Protein AF-0000000075461277 (afdb_homodimer)

Structure (mmCIF, N/CA/C/O backbone):
data_AF-0000000075461277-model_v1
#
loop_
_entity.id
_entity.type
_entity.pdbx_description
1 polymer 'Heterokaryon incompatibility domain-containing protein'
#
loop_
_atom_site.group_PDB
_atom_site.id
_atom_site.type_symbol
_atom_site.label_atom_id
_atom_site.label_alt_id
_atom_site.label_comp_id
_atom_site.label_asym_id
_atom_site.label_entity_id
_atom_site.label_seq_id
_atom_site.pdbx_PDB_ins_code
_atom_site.Cartn_x
_atom_site.Cartn_y
_atom_site.Cartn_z
_atom_site.occupancy
_atom_site.B_iso_or_equiv
_atom_site.auth_seq_id
_atom_site.auth_comp_id
_atom_site.auth_asym_id
_atom_site.auth_atom_id
_atom_site.pdbx_PDB_model_num
ATOM 1 N N . ILE A 1 1 ? -8.148 19.766 -4.551 1 89.38 1 ILE A N 1
ATOM 2 C CA . ILE A 1 1 ? -9.422 19.094 -4.336 1 89.38 1 ILE A CA 1
ATOM 3 C C . ILE A 1 1 ? -9.93 19.375 -2.926 1 89.38 1 ILE A C 1
ATOM 5 O O . ILE A 1 1 ? -11.102 19.125 -2.615 1 89.38 1 ILE A O 1
ATOM 9 N N . LEU A 1 2 ? -9.148 19.828 -2.125 1 92.25 2 LEU A N 1
ATOM 10 C CA . LEU A 1 2 ? -9.477 20.234 -0.765 1 92.25 2 LEU A CA 1
ATOM 11 C C . LEU A 1 2 ? -8.586 21.391 -0.307 1 92.25 2 LEU A C 1
ATOM 13 O O . LEU A 1 2 ? -7.375 21.375 -0.54 1 92.25 2 LEU A O 1
ATOM 17 N N . SER A 1 3 ? -9.109 22.469 0.177 1 95.81 3 SER A N 1
ATOM 18 C CA . SER A 1 3 ? -8.398 23.609 0.759 1 95.81 3 SER A CA 1
ATOM 19 C C . SER A 1 3 ? -9.18 24.203 1.924 1 95.81 3 SER A C 1
ATOM 21 O O . SER A 1 3 ? -10.227 24.828 1.723 1 95.81 3 SER A O 1
ATOM 23 N N . THR A 1 4 ? -8.719 23.953 3.096 1 96.31 4 THR A N 1
ATOM 24 C CA . THR A 1 4 ? -9.43 24.359 4.301 1 96.31 4 THR A CA 1
ATOM 25 C C . THR A 1 4 ? -8.477 24.969 5.324 1 96.31 4 THR A C 1
ATOM 27 O O . THR A 1 4 ? -7.434 24.391 5.621 1 96.31 4 THR A O 1
ATOM 30 N N . PRO A 1 5 ? -8.859 26.125 5.895 1 96.94 5 PRO A N 1
ATOM 31 C CA . PRO A 1 5 ? -8.008 26.688 6.945 1 96.94 5 PRO A CA 1
ATOM 32 C C . PRO A 1 5 ? -7.871 25.766 8.156 1 96.94 5 PRO A C 1
ATOM 34 O O . PRO A 1 5 ? -8.844 25.125 8.562 1 96.94 5 PRO A O 1
ATOM 37 N N . LEU A 1 6 ? -6.629 25.688 8.703 1 96.31 6 LEU A N 1
ATOM 38 C CA . LEU A 1 6 ? -6.367 24.828 9.859 1 96.31 6 LEU A CA 1
ATOM 39 C C . LEU A 1 6 ? -7.191 25.281 11.062 1 96.31 6 LEU A C 1
ATOM 41 O O . LEU A 1 6 ? -7.543 24.453 11.914 1 96.31 6 LEU A O 1
ATOM 45 N N . SER A 1 7 ? -7.566 26.5 11.07 1 94.19 7 SER A N 1
ATOM 46 C CA . SER A 1 7 ? -8.359 27.047 12.164 1 94.19 7 SER A CA 1
ATOM 47 C C . SER A 1 7 ? -9.773 26.453 12.164 1 94.19 7 SER A C 1
ATOM 49 O O . SER A 1 7 ? -10.453 26.484 13.188 1 94.19 7 SER A O 1
ATOM 51 N N . GLU A 1 8 ? -10.156 25.859 11.047 1 93.25 8 GLU A N 1
ATOM 52 C CA . GLU A 1 8 ? -11.523 25.359 10.906 1 93.25 8 GLU A CA 1
ATOM 53 C C . GLU A 1 8 ? -11.57 23.828 10.984 1 93.25 8 GLU A C 1
ATOM 55 O O . GLU A 1 8 ? -12.656 23.234 10.992 1 93.25 8 GLU A O 1
ATOM 60 N N . ILE A 1 9 ? -10.414 23.156 11.078 1 91.19 9 ILE A N 1
ATOM 61 C CA . ILE A 1 9 ? -10.438 21.719 10.883 1 91.19 9 ILE A CA 1
ATOM 62 C C . ILE A 1 9 ? -10.43 21.016 12.242 1 91.19 9 ILE A C 1
ATOM 64 O O . ILE A 1 9 ? -10.758 19.828 12.336 1 91.19 9 ILE A O 1
ATOM 68 N N . GLY A 1 10 ? -10.141 21.781 13.32 1 84.94 10 GLY A N 1
ATOM 69 C CA . GLY A 1 10 ? -10.125 21.156 14.633 1 84.94 10 GLY A CA 1
ATOM 70 C C . GLY A 1 10 ? -11.453 20.516 15 1 84.94 10 GLY A C 1
ATOM 71 O O . GLY A 1 10 ? -12.508 21.125 14.852 1 84.94 10 GLY A O 1
ATOM 72 N N . ASP A 1 11 ? -11.352 19.203 15.367 1 86.38 11 ASP A N 1
ATOM 73 C CA . ASP A 1 11 ? -12.492 18.422 15.82 1 86.38 11 ASP A CA 1
ATOM 74 C C . ASP A 1 11 ? -13.547 18.297 14.727 1 86.38 11 ASP A C 1
ATOM 76 O O . ASP A 1 11 ? -14.75 18.281 15.008 1 86.38 11 ASP A O 1
ATOM 80 N N . SER A 1 12 ? -13.133 18.375 13.484 1 94 12 SER A N 1
ATOM 81 C CA . SER A 1 12 ? -14.055 18.266 12.352 1 94 12 SER A CA 1
ATOM 82 C C . SER A 1 12 ? -13.766 17.016 11.523 1 94 12 SER A C 1
ATOM 84 O O . SER A 1 12 ? -12.82 16.281 11.805 1 94 12 SER A O 1
ATOM 86 N N . VAL A 1 13 ? -14.742 16.75 10.648 1 96.31 13 VAL A N 1
ATOM 87 C CA . VAL A 1 13 ? -14.547 15.742 9.617 1 96.31 13 VAL A CA 1
ATOM 88 C C . VAL A 1 13 ? -14.258 16.422 8.281 1 96.31 13 VAL A C 1
ATOM 90 O O . VAL A 1 13 ? -14.977 17.344 7.879 1 96.31 13 VAL A O 1
ATOM 93 N N . ILE A 1 14 ? -13.219 16.047 7.691 1 96.44 14 ILE A N 1
ATOM 94 C CA . ILE A 1 14 ? -12.953 16.594 6.367 1 96.44 14 ILE A CA 1
ATOM 95 C C . ILE A 1 14 ? -13.398 15.609 5.293 1 96.44 14 ILE A C 1
ATOM 97 O O . ILE A 1 14 ? -13.5 14.406 5.551 1 96.44 14 ILE A O 1
ATOM 101 N N . TYR A 1 15 ? -13.633 16.156 4.051 1 95.19 15 TYR A N 1
ATOM 102 C CA . TYR A 1 15 ? -14.211 15.383 2.961 1 95.19 15 TYR A CA 1
ATOM 103 C C . TYR A 1 15 ? -13.367 15.516 1.697 1 95.19 15 TYR A C 1
ATOM 105 O O . TYR A 1 15 ? -13.742 16.234 0.767 1 95.19 15 TYR A O 1
ATOM 113 N N . PRO A 1 16 ? -12.281 14.727 1.668 1 94.12 16 PRO A N 1
ATOM 114 C CA . PRO A 1 16 ? -11.414 14.836 0.494 1 94.12 16 PRO A CA 1
ATOM 115 C C . PRO A 1 16 ? -12.086 14.336 -0.785 1 94.12 16 PRO A C 1
ATOM 117 O O . PRO A 1 16 ? -11.625 14.656 -1.888 1 94.12 16 PRO A O 1
ATOM 120 N N . ASP A 1 17 ? -13.125 13.547 -0.694 1 94 17 ASP A N 1
ATOM 121 C CA . ASP A 1 17 ? -13.711 12.867 -1.842 1 94 17 ASP A CA 1
ATOM 122 C C . ASP A 1 17 ? -14.719 13.766 -2.559 1 94 17 ASP A C 1
ATOM 124 O O . ASP A 1 17 ? -15.133 13.469 -3.68 1 94 17 ASP A O 1
ATOM 128 N N . ARG A 1 18 ? -15.117 14.922 -1.99 1 92.31 18 ARG A N 1
ATOM 129 C CA . ARG A 1 18 ? -16.188 15.742 -2.543 1 92.31 18 ARG A CA 1
ATOM 130 C C . ARG A 1 18 ? -15.805 16.297 -3.906 1 92.31 18 ARG A C 1
ATOM 132 O O . ARG A 1 18 ? -16.625 16.328 -4.824 1 92.31 18 ARG A O 1
ATOM 139 N N . LEU A 1 19 ? -14.555 16.719 -4.047 1 91.94 19 LEU A N 1
ATOM 140 C CA . LEU A 1 19 ? -14.133 17.344 -5.301 1 91.94 19 LEU A CA 1
ATOM 141 C C . LEU A 1 19 ? -13.031 16.516 -5.965 1 91.94 19 LEU A C 1
ATOM 143 O O . LEU A 1 19 ? -12.414 16.969 -6.93 1 91.94 19 LEU A O 1
ATOM 147 N N . ALA A 1 20 ? -12.828 15.328 -5.453 1 93.56 20 ALA A N 1
ATOM 148 C CA . ALA A 1 20 ? -11.727 14.516 -5.965 1 93.56 20 ALA A CA 1
ATOM 149 C C . ALA A 1 20 ? -12.195 13.625 -7.113 1 93.56 20 ALA A C 1
ATOM 151 O O . ALA A 1 20 ? -13.383 13.305 -7.215 1 93.56 20 ALA A O 1
ATOM 152 N N . THR A 1 21 ? -11.344 13.344 -8.016 1 91.56 21 THR A N 1
ATOM 153 C CA . THR A 1 21 ? -11.531 12.328 -9.047 1 91.56 21 THR A CA 1
ATOM 154 C C . THR A 1 21 ? -10.859 11.016 -8.641 1 91.56 21 THR A C 1
ATOM 156 O O . THR A 1 21 ? -9.695 11.016 -8.219 1 91.56 21 THR A O 1
ATOM 159 N N . SER A 1 22 ? -11.57 9.898 -8.781 1 90.38 22 SER A N 1
ATOM 160 C CA . SER A 1 22 ? -11.008 8.602 -8.414 1 90.38 22 SER A CA 1
ATOM 161 C C . SER A 1 22 ? -9.828 8.234 -9.297 1 90.38 22 SER A C 1
ATOM 163 O O . SER A 1 22 ? -9.719 8.711 -10.43 1 90.38 22 SER A O 1
ATOM 165 N N . CYS A 1 23 ? -8.914 7.469 -8.734 1 88.31 23 CYS A N 1
ATOM 166 C CA . CYS A 1 23 ? -7.797 6.867 -9.461 1 88.31 23 CYS A CA 1
ATOM 167 C C . CYS A 1 23 ? -6.832 7.938 -9.961 1 88.31 23 CYS A C 1
ATOM 169 O O . CYS A 1 23 ? -6.457 7.941 -11.133 1 88.31 23 CYS A O 1
ATOM 171 N N . ARG A 1 24 ? -6.586 8.852 -9.141 1 90.12 24 ARG A N 1
ATOM 172 C CA . ARG A 1 24 ? -5.539 9.852 -9.32 1 90.12 24 ARG A CA 1
ATOM 173 C C . ARG A 1 24 ? -4.656 9.945 -8.078 1 90.12 24 ARG A C 1
ATOM 175 O O . ARG A 1 24 ? -5.07 9.555 -6.984 1 90.12 24 ARG A O 1
ATOM 182 N N . PHE A 1 25 ? -3.426 10.438 -8.32 1 93 25 PHE A N 1
ATOM 183 C CA . PHE A 1 25 ? -2.547 10.648 -7.176 1 93 25 PHE A CA 1
ATOM 184 C C . PHE A 1 25 ? -2.893 11.945 -6.457 1 93 25 PHE A C 1
ATOM 186 O O . PHE A 1 25 ? -3.225 12.945 -7.098 1 93 25 PHE A O 1
ATOM 193 N N . ARG A 1 26 ? -2.754 11.922 -5.152 1 95.88 26 ARG A N 1
ATOM 194 C CA . ARG A 1 26 ? -3.021 13.094 -4.328 1 95.88 26 ARG A CA 1
ATOM 195 C C . ARG A 1 26 ? -1.927 13.289 -3.283 1 95.88 26 ARG A C 1
ATOM 197 O O . ARG A 1 26 ? -1.338 12.312 -2.805 1 95.88 26 ARG A O 1
ATOM 204 N N . PHE A 1 27 ? -1.685 14.516 -3.01 1 97.81 27 PHE A N 1
ATOM 205 C CA . PHE A 1 27 ? -0.651 14.875 -2.045 1 97.81 27 PHE A CA 1
ATOM 206 C C . PHE A 1 27 ? -1.052 16.125 -1.258 1 97.81 27 PHE A C 1
ATOM 208 O O . PHE A 1 27 ? -1.779 16.969 -1.767 1 97.81 27 PHE A O 1
ATOM 215 N N . LEU A 1 28 ? -0.627 16.141 -0.063 1 98.56 28 LEU A N 1
ATOM 216 C CA . LEU A 1 28 ? -0.761 17.344 0.763 1 98.56 28 LEU A CA 1
ATOM 217 C C . LEU A 1 28 ? 0.292 18.375 0.391 1 98.56 28 LEU A C 1
ATOM 219 O O . LEU A 1 28 ? 1.462 18.031 0.198 1 98.56 28 LEU A O 1
ATOM 223 N N . ASP A 1 29 ? -0.1 19.609 0.261 1 98.69 29 ASP A N 1
ATOM 224 C CA . ASP A 1 29 ? 0.775 20.734 -0.048 1 98.69 29 ASP A CA 1
ATOM 225 C C . ASP A 1 29 ? 1.504 21.219 1.202 1 98.69 29 ASP A C 1
ATOM 227 O O . ASP A 1 29 ? 0.905 21.875 2.062 1 98.69 29 ASP A O 1
ATOM 231 N N . VAL A 1 30 ? 2.789 21 1.195 1 98.56 30 VAL A N 1
ATOM 232 C CA . VAL A 1 30 ? 3.596 21.266 2.383 1 98.56 30 VAL A CA 1
ATOM 233 C C . VAL A 1 30 ? 3.652 22.766 2.65 1 98.56 30 VAL A C 1
ATOM 235 O O . VAL A 1 30 ? 3.434 23.219 3.779 1 98.56 30 VAL A O 1
ATOM 238 N N . ALA A 1 31 ? 3.904 23.578 1.67 1 98.75 31 ALA A N 1
ATOM 239 C CA . ALA A 1 31 ? 4.008 25.031 1.834 1 98.75 31 ALA A CA 1
ATOM 240 C C . ALA A 1 31 ? 2.68 25.625 2.285 1 98.75 31 ALA A C 1
ATOM 242 O O . ALA A 1 31 ? 2.65 26.516 3.139 1 98.75 31 ALA A O 1
ATOM 243 N N . ALA A 1 32 ? 1.576 25.188 1.717 1 98.75 32 ALA A N 1
ATOM 244 C CA . ALA A 1 32 ? 0.268 25.672 2.139 1 98.75 32 ALA A CA 1
ATOM 245 C C . ALA A 1 32 ? 0.023 25.391 3.617 1 98.75 32 ALA A C 1
ATOM 247 O O . ALA A 1 32 ? -0.483 26.234 4.348 1 98.75 32 ALA A O 1
ATOM 248 N N . PHE A 1 33 ? 0.355 24.188 4.047 1 98.62 33 PHE A N 1
ATOM 249 C CA . PHE A 1 33 ? 0.137 23.766 5.426 1 98.62 33 PHE A CA 1
ATOM 250 C C . PHE A 1 33 ? 0.973 24.609 6.383 1 98.62 33 PHE A C 1
ATOM 252 O O . PHE A 1 33 ? 0.46 25.109 7.383 1 98.62 33 PHE A O 1
ATOM 259 N N . LEU A 1 34 ? 2.27 24.828 6.074 1 98.56 34 LEU A N 1
ATOM 260 C CA . LEU A 1 34 ? 3.221 25.438 6.988 1 98.56 34 LEU A CA 1
ATOM 261 C C . LEU A 1 34 ? 3.141 26.969 6.91 1 98.56 34 LEU A C 1
ATOM 263 O O . LEU A 1 34 ? 3.215 27.641 7.934 1 98.56 34 LEU A O 1
ATOM 267 N N . ASP A 1 35 ? 2.99 27.469 5.723 1 98.56 35 ASP A N 1
ATOM 268 C CA . ASP A 1 35 ? 3.146 28.906 5.516 1 98.56 35 ASP A CA 1
ATOM 269 C C . ASP A 1 35 ? 1.792 29.609 5.5 1 98.56 35 ASP A C 1
ATOM 271 O O . ASP A 1 35 ? 1.667 30.75 5.973 1 98.56 35 ASP A O 1
ATOM 275 N N . SER A 1 36 ? 0.774 29.016 4.957 1 98.12 36 SER A N 1
ATOM 276 C CA . SER A 1 36 ? -0.532 29.641 4.812 1 98.12 36 SER A CA 1
ATOM 277 C C . SER A 1 36 ? -1.53 29.094 5.824 1 98.12 36 SER A C 1
ATOM 279 O O . SER A 1 36 ? -2.668 29.562 5.902 1 98.12 36 SER A O 1
ATOM 281 N N . HIS A 1 37 ? -1.192 28.078 6.574 1 97.62 37 HIS A N 1
ATOM 282 C CA . HIS A 1 37 ? -2.047 27.453 7.578 1 97.62 37 HIS A CA 1
ATOM 283 C C . HIS A 1 37 ? -3.332 26.922 6.953 1 97.62 37 HIS A C 1
ATOM 285 O O . HIS A 1 37 ? -4.426 27.172 7.461 1 97.62 37 HIS A O 1
ATOM 291 N N . VAL A 1 38 ? -3.07 26.281 5.836 1 98.12 38 VAL A N 1
ATOM 292 C CA . VAL A 1 38 ? -4.168 25.703 5.07 1 98.12 38 VAL A CA 1
ATOM 293 C C . VAL A 1 38 ? -3.865 24.234 4.766 1 98.12 38 VAL A C 1
ATOM 295 O O . VAL A 1 38 ? -2.752 23.891 4.355 1 98.12 38 VAL A O 1
ATOM 298 N N . LEU A 1 39 ? -4.82 23.344 5.09 1 98.31 39 LEU A N 1
ATOM 299 C CA . LEU A 1 39 ? -4.738 21.969 4.59 1 98.31 39 LEU A CA 1
ATOM 300 C C . LEU A 1 39 ? -5.207 21.891 3.143 1 98.31 39 LEU A C 1
ATOM 302 O O . LEU A 1 39 ? -6.402 22.031 2.865 1 98.31 39 LEU A O 1
ATOM 306 N N . ARG A 1 40 ? -4.227 21.75 2.293 1 98.25 40 ARG A N 1
ATOM 307 C CA . ARG A 1 40 ? -4.527 21.672 0.867 1 98.25 40 ARG A CA 1
ATOM 308 C C . ARG A 1 40 ? -4.074 20.328 0.284 1 98.25 40 ARG A C 1
ATOM 310 O O . ARG A 1 40 ? -2.92 19.938 0.457 1 98.25 40 ARG A O 1
ATOM 317 N N . ILE A 1 41 ? -5 19.594 -0.315 1 98.06 41 ILE A N 1
ATOM 318 C CA . ILE A 1 41 ? -4.703 18.344 -1.015 1 98.06 41 ILE A CA 1
ATOM 319 C C . ILE A 1 41 ? -4.77 18.578 -2.523 1 98.06 41 ILE A C 1
ATOM 321 O O . ILE A 1 41 ? -5.789 19.031 -3.043 1 98.06 41 ILE A O 1
ATOM 325 N N . MET A 1 42 ? -3.721 18.234 -3.174 1 96.31 42 MET A N 1
ATOM 326 C CA . MET A 1 42 ? -3.605 18.422 -4.617 1 96.31 42 MET A CA 1
ATOM 327 C C . MET A 1 42 ? -3.727 17.094 -5.352 1 96.31 42 MET A C 1
ATOM 329 O O . MET A 1 42 ? -3.23 16.078 -4.875 1 96.31 42 MET A O 1
ATOM 333 N N . GLU A 1 43 ? -4.367 17.156 -6.461 1 94.12 43 GLU A N 1
ATOM 334 C CA . GLU A 1 43 ? -4.531 15.984 -7.316 1 94.12 43 GLU A CA 1
ATOM 335 C C . GLU A 1 43 ? -3.686 16.094 -8.578 1 94.12 43 GLU A C 1
ATOM 337 O O . GLU A 1 43 ? -3.588 17.172 -9.172 1 94.12 43 GLU A O 1
ATOM 342 N N . TYR A 1 44 ? -3.006 15 -8.945 1 89.56 44 TYR A N 1
ATOM 343 C CA . TYR A 1 44 ? -2.152 14.992 -10.125 1 89.56 44 TYR A CA 1
ATOM 344 C C . TYR A 1 44 ? -2.664 14 -11.156 1 89.56 44 TYR A C 1
ATOM 346 O O . TYR A 1 44 ? -3.055 12.875 -10.812 1 89.56 44 TYR A O 1
ATOM 354 N N . LEU A 1 45 ? -2.789 14.594 -12.336 1 71 45 LEU A N 1
ATOM 355 C CA . LEU A 1 45 ? -3.293 13.844 -13.477 1 71 45 LEU A CA 1
ATOM 356 C C . LEU A 1 45 ? -2.143 13.266 -14.297 1 71 45 LEU A C 1
ATOM 358 O O . LEU A 1 45 ? -1.073 13.867 -14.391 1 71 45 LEU A O 1
ATOM 362 N N . SER A 1 46 ? -2.299 11.961 -14.695 1 57.69 46 SER A N 1
ATOM 363 C CA . SER A 1 46 ? -1.361 11.531 -15.727 1 57.69 46 SER A CA 1
ATOM 364 C C . SER A 1 46 ? -1.546 12.336 -17.016 1 57.69 46 SER A C 1
ATOM 366 O O . SER A 1 46 ? -2.66 12.758 -17.328 1 57.69 46 SER A O 1
ATOM 368 N N . SER A 1 47 ? -0.524 13.164 -17.391 1 52.22 47 SER A N 1
ATOM 369 C CA . SER A 1 47 ? -0.592 13.953 -18.609 1 52.22 47 SER A CA 1
ATOM 370 C C . SER A 1 47 ? -1.511 13.305 -19.641 1 52.22 47 SER A C 1
ATOM 372 O O . SER A 1 47 ? -2.17 14 -20.406 1 52.22 47 SER A O 1
ATOM 374 N N . SER A 1 48 ? -1.262 12.141 -19.984 1 47.66 48 SER A N 1
ATOM 375 C CA . SER A 1 48 ? -2.008 11.547 -21.094 1 47.66 48 SER A CA 1
ATOM 376 C C . SER A 1 48 ? -3.365 11.031 -20.625 1 47.66 48 SER A C 1
ATOM 378 O O . SER A 1 48 ? -4.145 10.508 -21.438 1 47.66 48 SER A O 1
ATOM 380 N N . GLN A 1 49 ? -4.008 11.859 -19.844 1 49.03 49 GLN A N 1
ATOM 381 C CA . GLN A 1 49 ? -5.332 11.477 -19.359 1 49.03 49 GLN A CA 1
ATOM 382 C C . GLN A 1 49 ? -5.426 9.969 -19.156 1 49.03 49 GLN A C 1
ATOM 384 O O . GLN A 1 49 ? -6.52 9.422 -19.016 1 49.03 49 GLN A O 1
ATOM 389 N N . ASP A 1 50 ? -4.363 9.352 -19.328 1 51.5 50 ASP A N 1
ATOM 390 C CA . ASP A 1 50 ? -4.371 7.898 -19.25 1 51.5 50 ASP A CA 1
ATOM 391 C C . ASP A 1 50 ? -4.312 7.438 -17.797 1 51.5 50 ASP A C 1
ATOM 393 O O . ASP A 1 50 ? -3.297 7.621 -17.109 1 51.5 50 ASP A O 1
ATOM 397 N N . PRO A 1 51 ? -5.441 7.188 -17.281 1 51.47 51 PRO A N 1
ATOM 398 C CA . PRO A 1 51 ? -5.496 6.66 -15.914 1 51.47 51 PRO A CA 1
ATOM 399 C C . PRO A 1 51 ? -4.48 5.543 -15.672 1 51.47 51 PRO A C 1
ATOM 401 O O . PRO A 1 51 ? -4.277 5.121 -14.531 1 51.47 51 PRO A O 1
ATOM 404 N N . LYS A 1 52 ? -3.752 5.188 -16.859 1 52.84 52 LYS A N 1
ATOM 405 C CA . LYS A 1 52 ? -2.85 4.043 -16.875 1 52.84 52 LYS A CA 1
ATOM 406 C C . LYS A 1 52 ? -1.435 4.449 -16.469 1 52.84 52 LYS A C 1
ATOM 408 O O . LYS A 1 52 ? -0.534 3.609 -16.406 1 52.84 52 LYS A O 1
ATOM 413 N N . GLN A 1 53 ? -1.337 5.793 -16.156 1 60.56 53 GLN A N 1
ATOM 414 C CA . GLN A 1 53 ? 0.022 6.301 -16.016 1 60.56 53 GLN A CA 1
ATOM 415 C C . GLN A 1 53 ? 0.555 6.039 -14.609 1 60.56 53 GLN A C 1
ATOM 417 O O . GLN A 1 53 ? -0.187 6.145 -13.625 1 60.56 53 GLN A O 1
ATOM 422 N N . ASP A 1 54 ? 1.771 5.582 -14.625 1 67 54 ASP A N 1
ATOM 423 C CA . ASP A 1 54 ? 2.551 5.402 -13.398 1 67 54 ASP A CA 1
ATOM 424 C C . ASP A 1 54 ? 3.117 6.73 -12.906 1 67 54 ASP A C 1
ATOM 426 O O . ASP A 1 54 ? 3.121 7.723 -13.641 1 67 54 ASP A O 1
ATOM 430 N N . LEU A 1 55 ? 3.422 6.781 -11.57 1 75.19 55 LEU A N 1
ATOM 431 C CA . LEU A 1 55 ? 3.941 7.984 -10.922 1 75.19 55 LEU A CA 1
ATOM 432 C C . LEU A 1 55 ? 5.113 8.562 -11.711 1 75.19 55 LEU A C 1
ATOM 434 O O . LEU A 1 55 ? 5.305 9.781 -11.734 1 75.19 55 LEU A O 1
ATOM 438 N N . SER A 1 56 ? 5.824 7.605 -12.438 1 67.81 56 SER A N 1
ATOM 439 C CA . SER A 1 56 ? 6.988 8.047 -13.203 1 67.81 56 SER A CA 1
ATOM 440 C C . SER A 1 56 ? 6.574 8.844 -14.43 1 67.81 56 SER A C 1
ATOM 442 O O . SER A 1 56 ? 7.379 9.594 -14.992 1 67.81 56 SER A O 1
ATOM 444 N N . GLN A 1 57 ? 5.371 8.703 -14.781 1 70.94 57 GLN A N 1
ATOM 445 C CA . GLN A 1 57 ? 4.895 9.383 -15.984 1 70.94 57 GLN A CA 1
ATOM 446 C C . GLN A 1 57 ? 4.152 10.664 -15.625 1 70.94 57 GLN A C 1
ATOM 448 O O . GLN A 1 57 ? 3.652 11.367 -16.516 1 70.94 57 GLN A O 1
ATOM 453 N N . ILE A 1 58 ? 4.031 10.844 -14.336 1 78.06 58 ILE A N 1
ATOM 454 C CA . ILE A 1 58 ? 3.367 12.047 -13.836 1 78.06 58 ILE A CA 1
ATOM 455 C C . ILE A 1 58 ? 4.398 12.992 -13.227 1 78.06 58 ILE A C 1
ATOM 457 O O . ILE A 1 58 ? 5.324 12.555 -12.547 1 78.06 58 ILE A O 1
ATOM 461 N N . SER A 1 59 ? 4.395 14.219 -13.633 1 81.62 59 SER A N 1
ATOM 462 C CA . SER A 1 59 ? 5.293 15.211 -13.055 1 81.62 59 SER A CA 1
ATOM 463 C C . SER A 1 59 ? 4.828 15.633 -11.664 1 81.62 59 SER A C 1
ATOM 465 O O . SER A 1 59 ? 4.133 16.641 -11.508 1 81.62 59 SER A O 1
ATOM 467 N N . VAL A 1 60 ? 5.172 14.82 -10.664 1 88.38 60 VAL A N 1
ATOM 468 C CA . VAL A 1 60 ? 4.895 15.18 -9.273 1 88.38 60 VAL A CA 1
ATOM 469 C C . VAL A 1 60 ? 6.137 15.789 -8.641 1 88.38 60 VAL A C 1
ATOM 471 O O . VAL A 1 60 ? 7.242 15.258 -8.781 1 88.38 60 VAL A O 1
ATOM 474 N N . PRO A 1 61 ? 6.008 16.984 -8.016 1 94.75 61 PRO A N 1
ATOM 475 C CA . PRO A 1 61 ? 7.156 17.516 -7.277 1 94.75 61 PRO A CA 1
ATOM 476 C C . PRO A 1 61 ? 7.699 16.531 -6.242 1 94.75 61 PRO A C 1
ATOM 478 O O . PRO A 1 61 ? 7.023 15.57 -5.891 1 94.75 61 PRO A O 1
ATOM 481 N N . PRO A 1 62 ? 8.992 16.766 -5.832 1 96.19 62 PRO A N 1
ATOM 482 C CA . PRO A 1 62 ? 9.523 15.898 -4.773 1 96.19 62 PRO A CA 1
ATOM 483 C C . PRO A 1 62 ? 8.586 15.797 -3.57 1 96.19 62 PRO A C 1
ATOM 485 O O . PRO A 1 62 ? 8 16.812 -3.154 1 96.19 62 PRO A O 1
ATOM 488 N N . TYR A 1 63 ? 8.461 14.57 -3.115 1 96.12 63 TYR A N 1
ATOM 489 C CA . TYR A 1 63 ? 7.523 14.383 -2.016 1 96.12 63 TYR A CA 1
ATOM 490 C C . TYR A 1 63 ? 8.086 13.406 -0.988 1 96.12 63 TYR A C 1
ATOM 492 O O . TYR A 1 63 ? 8.977 12.609 -1.296 1 96.12 63 TYR A O 1
ATOM 500 N N . ALA A 1 64 ? 7.582 13.586 0.282 1 94.69 64 ALA A N 1
ATOM 501 C CA . ALA A 1 64 ? 7.793 12.617 1.355 1 94.69 64 ALA A CA 1
ATOM 502 C C . ALA A 1 64 ? 6.555 11.75 1.567 1 94.69 64 ALA A C 1
ATOM 504 O O . ALA A 1 64 ? 5.449 12.133 1.184 1 94.69 64 ALA A O 1
ATOM 505 N N . ALA A 1 65 ? 6.719 10.562 2.033 1 94.69 65 ALA A N 1
ATOM 506 C CA . ALA A 1 65 ? 5.621 9.688 2.438 1 94.69 65 ALA A CA 1
ATOM 507 C C . ALA A 1 65 ? 5.668 9.398 3.936 1 94.69 65 ALA A C 1
ATOM 509 O O . ALA A 1 65 ? 6.73 9.477 4.555 1 94.69 65 ALA A O 1
ATOM 510 N N . ILE A 1 66 ? 4.469 9.133 4.508 1 93 66 ILE A N 1
ATOM 511 C CA . ILE A 1 66 ? 4.387 8.82 5.93 1 93 66 ILE A CA 1
ATOM 512 C C . ILE A 1 66 ? 4.062 7.34 6.117 1 93 66 ILE A C 1
ATOM 514 O O . ILE A 1 66 ? 3.217 6.785 5.41 1 93 66 ILE A O 1
ATOM 518 N N . SER A 1 67 ? 4.836 6.723 6.945 1 88.12 67 SER A N 1
ATOM 519 C CA . SER A 1 67 ? 4.496 5.402 7.457 1 88.12 67 SER A CA 1
ATOM 520 C C . SER A 1 67 ? 4.25 5.438 8.961 1 88.12 67 SER A C 1
ATOM 522 O O . SER A 1 67 ? 4.949 6.137 9.695 1 88.12 67 SER A O 1
ATOM 524 N N . TYR A 1 68 ? 3.252 4.746 9.438 1 86.5 68 TYR A N 1
ATOM 525 C CA . TYR A 1 68 ? 2.848 4.746 10.836 1 86.5 68 TYR A CA 1
ATOM 526 C C . TYR A 1 68 ? 2.191 3.426 11.219 1 86.5 68 TYR A C 1
ATOM 528 O O . TYR A 1 68 ? 1.715 2.689 10.352 1 86.5 68 TYR A O 1
ATOM 536 N N . PRO A 1 69 ? 2.25 3.162 12.547 1 79.06 69 PRO A N 1
ATOM 537 C CA . PRO A 1 69 ? 1.657 1.89 12.961 1 79.06 69 PRO A CA 1
ATOM 538 C C . PRO A 1 69 ? 0.131 1.914 12.945 1 79.06 69 PRO A C 1
ATOM 540 O O . PRO A 1 69 ? -0.473 2.99 12.914 1 79.06 69 PRO A O 1
ATOM 543 N N . TRP A 1 70 ? -0.444 0.807 12.992 1 72.88 70 TRP A N 1
ATOM 544 C CA . TRP A 1 70 ? -1.896 0.683 12.945 1 72.88 70 TRP A CA 1
ATOM 545 C C . TRP A 1 70 ? -2.525 1.124 14.266 1 72.88 70 TRP A C 1
ATOM 547 O O . TRP A 1 70 ? -3.707 1.478 14.305 1 72.88 70 TRP A O 1
ATOM 557 N N . ARG A 1 71 ? -1.757 1.087 15.336 1 75.5 71 ARG A N 1
ATOM 558 C CA . ARG A 1 71 ? -2.27 1.579 16.609 1 75.5 71 ARG A CA 1
ATOM 559 C C . ARG A 1 71 ? -1.572 2.873 17.016 1 75.5 71 ARG A C 1
ATOM 561 O O . ARG A 1 71 ? -0.345 2.916 17.125 1 75.5 71 ARG A O 1
ATOM 568 N N . ASP A 1 72 ? -2.344 3.766 17.234 1 84.06 72 ASP A N 1
ATOM 569 C CA . ASP A 1 72 ? -1.821 5.07 17.641 1 84.06 72 ASP A CA 1
ATOM 570 C C . ASP A 1 72 ? -1.581 5.125 19.156 1 84.06 72 ASP A C 1
ATOM 572 O O . ASP A 1 72 ? -2.369 4.586 19.922 1 84.06 72 ASP A O 1
ATOM 576 N N . LEU A 1 73 ? -0.485 5.754 19.5 1 86.38 73 LEU A N 1
ATOM 577 C CA . LEU A 1 73 ? -0.427 6.203 20.891 1 86.38 73 LEU A CA 1
ATOM 578 C C . LEU A 1 73 ? -1.56 7.18 21.203 1 86.38 73 LEU A C 1
ATOM 580 O O . LEU A 1 73 ? -1.875 8.047 20.375 1 86.38 73 LEU A O 1
ATOM 584 N N . GLN A 1 74 ? -2.137 6.941 22.391 1 91.25 74 GLN A N 1
ATOM 585 C CA . GLN A 1 74 ? -3.273 7.781 22.75 1 91.25 74 GLN A CA 1
ATOM 586 C C . GLN A 1 74 ? -2.832 8.961 23.609 1 91.25 74 GLN A C 1
ATOM 588 O O . GLN A 1 74 ? -1.786 8.898 24.266 1 91.25 74 GLN A O 1
ATOM 593 N N . LEU A 1 75 ? -3.625 9.992 23.562 1 91.94 75 LEU A N 1
ATOM 594 C CA . LEU A 1 75 ? -3.371 11.141 24.422 1 91.94 75 LEU A CA 1
ATOM 595 C C . LEU A 1 75 ? -3.52 10.758 25.891 1 91.94 75 LEU A C 1
ATOM 597 O O . LEU A 1 75 ? -4.301 9.867 26.234 1 91.94 75 LEU A O 1
ATOM 601 N N . LEU A 1 76 ? -2.676 11.438 26.703 1 87.06 76 LEU A N 1
ATOM 602 C CA . LEU A 1 76 ? -2.84 11.25 28.141 1 87.06 76 LEU A CA 1
ATOM 603 C C . LEU A 1 76 ? -4.164 11.836 28.625 1 87.06 76 LEU A C 1
ATOM 605 O O . LEU A 1 76 ? -4.742 12.703 27.953 1 87.06 76 LEU A O 1
ATOM 609 N N . GLU A 1 77 ? -4.543 11.344 29.719 1 89.44 77 GLU A N 1
ATOM 610 C CA . GLU A 1 77 ? -5.805 11.812 30.281 1 89.44 77 GLU A CA 1
ATOM 611 C C . GLU A 1 77 ? -5.809 13.336 30.422 1 89.44 77 GLU A C 1
ATOM 613 O O . GLU A 1 77 ? -4.832 13.922 30.906 1 89.44 77 GLU A O 1
ATOM 618 N N . GLY A 1 78 ? -6.852 13.977 29.969 1 89.88 78 GLY A N 1
ATOM 619 C CA . GLY A 1 78 ? -7.004 15.414 30.109 1 89.88 78 GLY A CA 1
ATOM 620 C C . GLY A 1 78 ? -6.32 16.203 29.016 1 89.88 78 GLY A C 1
ATOM 621 O O . GLY A 1 78 ? -6.438 17.438 28.969 1 89.88 78 GLY A O 1
ATOM 622 N N . GLN A 1 79 ? -5.562 15.539 28.188 1 90.88 79 GLN A N 1
ATOM 623 C CA . GLN A 1 79 ? -4.863 16.219 27.109 1 90.88 79 GLN A CA 1
ATOM 624 C C . GLN A 1 79 ? -5.715 16.281 25.844 1 90.88 79 GLN A C 1
ATOM 626 O O . GLN A 1 79 ? -6.531 15.383 25.609 1 90.88 79 GLN A O 1
ATOM 631 N N . SER A 1 80 ? -5.605 17.438 25.188 1 90.62 80 SER A N 1
ATOM 632 C CA . SER A 1 80 ? -6.254 17.594 23.891 1 90.62 80 SER A CA 1
ATOM 633 C C . SER A 1 80 ? -5.301 18.203 22.875 1 90.62 80 SER A C 1
ATOM 635 O O . SER A 1 80 ? -4.336 18.875 23.234 1 90.62 80 SER A O 1
ATOM 637 N N . THR A 1 81 ? -5.496 17.859 21.672 1 91.94 81 THR A N 1
ATOM 638 C CA . THR A 1 81 ? -4.746 18.422 20.562 1 91.94 81 THR A CA 1
ATOM 639 C C . THR A 1 81 ? -5.656 18.656 19.359 1 91.94 81 THR A C 1
ATOM 641 O O . THR A 1 81 ? -6.609 17.891 19.141 1 91.94 81 THR A O 1
ATOM 644 N N . PRO A 1 82 ? -5.496 19.844 18.719 1 95.31 82 PRO A N 1
ATOM 645 C CA . PRO A 1 82 ? -6.281 20 17.5 1 95.31 82 PRO A CA 1
ATOM 646 C C . PRO A 1 82 ? -6.133 18.797 16.547 1 95.31 82 PRO A C 1
ATOM 648 O O . PRO A 1 82 ? -5.012 18.406 16.219 1 95.31 82 PRO A O 1
ATOM 651 N N . SER A 1 83 ? -7.246 18.172 16.219 1 97.19 83 SER A N 1
ATOM 652 C CA . SER A 1 83 ? -7.254 16.984 15.367 1 97.19 83 SER A CA 1
ATOM 653 C C . SER A 1 83 ? -8.477 16.969 14.453 1 97.19 83 SER A C 1
ATOM 655 O O . SER A 1 83 ? -9.391 17.781 14.609 1 97.19 83 SER A O 1
ATOM 657 N N . PHE A 1 84 ? -8.484 16.156 13.477 1 97.56 84 PHE A N 1
ATOM 658 C CA . PHE A 1 84 ? -9.609 16 12.562 1 97.56 84 PHE A CA 1
ATOM 659 C C . PHE A 1 84 ? -9.734 14.562 12.094 1 97.56 84 PHE A C 1
ATOM 661 O O . PHE A 1 84 ? -8.781 13.789 12.195 1 97.56 84 PHE A O 1
ATOM 668 N N . SER A 1 85 ? -10.93 14.234 11.664 1 96.94 85 SER A N 1
ATOM 669 C CA . SER A 1 85 ? -11.211 12.922 11.078 1 96.94 85 SER A CA 1
ATOM 670 C C . SER A 1 85 ? -11.445 13.031 9.578 1 96.94 85 SER A C 1
ATOM 672 O O . SER A 1 85 ? -11.656 14.125 9.055 1 96.94 85 SER A O 1
ATOM 674 N N . VAL A 1 86 ? -11.297 11.914 8.93 1 96.31 86 VAL A N 1
ATOM 675 C CA . VAL A 1 86 ? -11.461 11.883 7.48 1 96.31 86 VAL A CA 1
ATOM 676 C C . VAL A 1 86 ? -12.703 11.07 7.121 1 96.31 86 VAL A C 1
ATOM 678 O O . VAL A 1 86 ? -12.891 9.953 7.609 1 96.31 86 VAL A O 1
ATOM 681 N N . SER A 1 87 ? -13.516 11.664 6.25 1 95.25 87 SER A N 1
ATOM 682 C CA . SER A 1 87 ? -14.703 10.953 5.789 1 95.25 87 SER A CA 1
ATOM 683 C C . SER A 1 87 ? -14.336 9.586 5.219 1 95.25 87 SER A C 1
ATOM 685 O O . SER A 1 87 ? -13.391 9.469 4.441 1 95.25 87 SER A O 1
ATOM 687 N N . GLY A 1 88 ? -15.055 8.508 5.691 1 92.44 88 GLY A N 1
ATOM 688 C CA . GLY A 1 88 ? -14.773 7.16 5.23 1 92.44 88 GLY A CA 1
ATOM 689 C C . GLY A 1 88 ? -13.852 6.391 6.152 1 92.44 88 GLY A C 1
ATOM 690 O O . GLY A 1 88 ? -13.68 5.18 6.004 1 92.44 88 GLY A O 1
ATOM 691 N N . ALA A 1 89 ? -13.203 7.09 7.059 1 92.44 89 ALA A N 1
ATOM 692 C CA . ALA A 1 89 ? -12.312 6.469 8.039 1 92.44 89 ALA A CA 1
ATOM 693 C C . ALA A 1 89 ? -12.625 6.953 9.453 1 92.44 89 ALA A C 1
ATOM 695 O O . ALA A 1 89 ? -11.719 7.234 10.234 1 92.44 89 ALA A O 1
ATOM 696 N N . LEU A 1 90 ? -13.875 7.066 9.727 1 91.75 90 LEU A N 1
ATOM 697 C CA . LEU A 1 90 ? -14.305 7.609 11.008 1 91.75 90 LEU A CA 1
ATOM 698 C C . LEU A 1 90 ? -14.023 6.625 12.141 1 91.75 90 LEU A C 1
ATOM 700 O O . LEU A 1 90 ? -14.023 7.004 13.312 1 91.75 90 LEU A O 1
ATOM 704 N N . HIS A 1 91 ? -13.789 5.387 11.82 1 87.44 91 HIS A N 1
ATOM 705 C CA . HIS A 1 91 ? -13.469 4.375 12.82 1 87.44 91 HIS A CA 1
ATOM 706 C C . HIS A 1 91 ? -12.016 4.484 13.273 1 87.44 91 HIS A C 1
ATOM 708 O O . HIS A 1 91 ? -11.633 3.908 14.289 1 87.44 91 HIS A O 1
ATOM 714 N N . ALA A 1 92 ? -11.211 5.164 12.5 1 89.88 92 ALA A N 1
ATOM 715 C CA . ALA A 1 92 ? -9.812 5.367 12.852 1 89.88 92 ALA A CA 1
ATOM 716 C C . ALA A 1 92 ? -9.656 6.535 13.82 1 89.88 92 ALA A C 1
ATOM 718 O O . ALA A 1 92 ? -10.531 7.402 13.906 1 89.88 92 ALA A O 1
ATOM 719 N N . ASP A 1 93 ? -8.609 6.562 14.516 1 93 93 ASP A N 1
ATOM 720 C CA . ASP A 1 93 ? -8.297 7.695 15.383 1 93 93 ASP A CA 1
ATOM 721 C C . ASP A 1 93 ? -8.102 8.969 14.562 1 93 93 ASP A C 1
ATOM 723 O O . ASP A 1 93 ? -7.68 8.914 13.406 1 93 93 ASP A O 1
ATOM 727 N N . PRO A 1 94 ? -8.391 10.086 15.203 1 95.75 94 PRO A N 1
ATOM 728 C CA . PRO A 1 94 ? -8.219 11.352 14.484 1 95.75 94 PRO A CA 1
ATOM 729 C C . PRO A 1 94 ? -6.754 11.664 14.195 1 95.75 94 PRO A C 1
ATOM 731 O O . PRO A 1 94 ? -5.859 11.133 14.859 1 95.75 94 PRO A O 1
ATOM 734 N N . ILE A 1 95 ? -6.527 12.484 13.148 1 97.12 95 ILE A N 1
ATOM 735 C CA . ILE A 1 95 ? -5.184 12.914 12.766 1 97.12 95 ILE A CA 1
ATOM 736 C C . ILE A 1 95 ? -4.84 14.219 13.484 1 97.12 95 ILE A C 1
ATOM 738 O O . ILE A 1 95 ? -5.555 15.211 13.352 1 97.12 95 ILE A O 1
ATOM 742 N N . SER A 1 96 ? -3.77 14.195 14.242 1 96.69 96 SER A N 1
ATOM 743 C CA . SER A 1 96 ? -3.303 15.383 14.953 1 96.69 96 SER A CA 1
ATOM 744 C C . SER A 1 96 ? -2.693 16.391 13.984 1 96.69 96 SER A C 1
ATOM 746 O O . SER A 1 96 ? -1.844 16.047 13.164 1 96.69 96 SER A O 1
ATOM 748 N N . VAL A 1 97 ? -3.104 17.641 14.164 1 96.94 97 VAL A N 1
ATOM 749 C CA . VAL A 1 97 ? -2.529 18.734 13.375 1 96.94 97 VAL A CA 1
ATOM 750 C C . VAL A 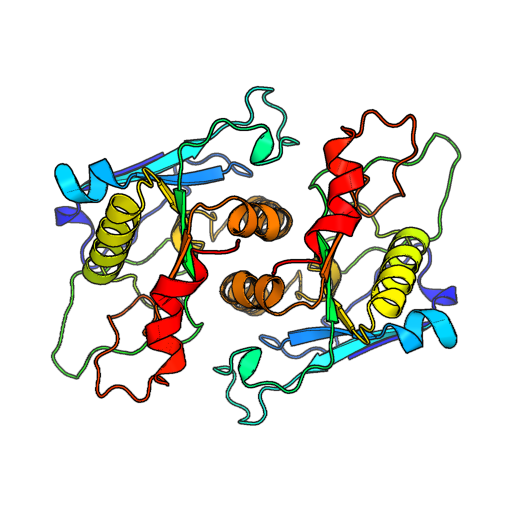1 97 ? -1.041 18.875 13.695 1 96.94 97 VAL A C 1
ATOM 752 O O . VAL A 1 97 ? -0.231 19.141 12.805 1 96.94 97 VAL A O 1
ATOM 755 N N . ASN A 1 98 ? -0.671 18.625 14.922 1 94.19 98 ASN A N 1
ATOM 756 C CA . ASN A 1 98 ? 0.722 18.734 15.336 1 94.19 98 ASN A CA 1
ATOM 757 C C . ASN A 1 98 ? 1.587 17.656 14.688 1 94.19 98 ASN A C 1
ATOM 759 O O . ASN A 1 98 ? 2.729 17.922 14.305 1 94.19 98 ASN A O 1
ATOM 763 N N . VAL A 1 99 ? 1.094 16.469 14.578 1 93.81 99 VAL A N 1
ATOM 764 C CA . VAL A 1 99 ? 1.827 15.391 13.922 1 93.81 99 VAL A CA 1
ATOM 765 C C . VAL A 1 99 ? 2.027 15.727 12.445 1 93.81 99 VAL A C 1
ATOM 767 O O . VAL A 1 99 ? 3.135 15.586 11.922 1 93.81 99 VAL A O 1
ATOM 770 N N . LEU A 1 100 ? 0.973 16.219 11.797 1 96.38 100 LEU A N 1
ATOM 771 C CA . LEU A 1 100 ? 1.07 16.578 10.391 1 96.38 100 LEU A CA 1
ATOM 772 C C . LEU A 1 100 ? 2.035 17.75 10.188 1 96.38 100 LEU A C 1
ATOM 774 O O . LEU A 1 100 ? 2.775 17.781 9.203 1 96.38 100 LEU A O 1
ATOM 778 N N . ARG A 1 101 ? 2.012 18.656 11.164 1 96.62 101 ARG A N 1
ATOM 779 C CA . ARG A 1 101 ? 2.949 19.766 11.094 1 96.62 101 ARG A CA 1
ATOM 780 C C . ARG A 1 101 ? 4.391 19.281 11.18 1 96.62 101 ARG A C 1
ATOM 782 O O . ARG A 1 101 ? 5.242 19.703 10.398 1 96.62 101 ARG A O 1
ATOM 789 N N . THR A 1 102 ? 4.645 18.406 12.086 1 94.75 102 THR A N 1
ATOM 790 C CA . THR A 1 102 ? 5.973 17.828 12.242 1 94.75 102 THR A CA 1
ATOM 791 C C . THR A 1 102 ? 6.402 17.109 10.961 1 94.75 102 THR A C 1
ATOM 793 O O . THR A 1 102 ? 7.539 17.266 10.508 1 94.75 102 THR A O 1
ATOM 796 N N . ALA A 1 103 ? 5.5 16.375 10.344 1 95.12 103 ALA A N 1
ATOM 797 C CA . ALA A 1 103 ? 5.781 15.672 9.094 1 95.12 103 ALA A CA 1
ATOM 798 C C . ALA A 1 103 ? 6.105 16.656 7.977 1 95.12 103 ALA A C 1
ATOM 800 O O . ALA A 1 103 ? 7.051 16.453 7.207 1 95.12 103 ALA A O 1
ATOM 801 N N . CYS A 1 104 ? 5.348 17.766 7.922 1 96.75 104 CYS A N 1
ATOM 802 C CA . CYS A 1 104 ? 5.559 18.766 6.887 1 96.75 104 CYS A CA 1
ATOM 803 C C . CYS A 1 104 ? 6.891 19.484 7.078 1 96.75 104 CYS A C 1
ATOM 805 O O . CYS A 1 104 ? 7.598 19.75 6.109 1 96.75 104 CYS A O 1
ATOM 807 N N . VAL A 1 105 ? 7.223 19.797 8.297 1 96.69 105 VAL A N 1
ATOM 808 C CA . VAL A 1 105 ? 8.508 20.422 8.586 1 96.69 105 VAL A CA 1
ATOM 809 C C . VAL A 1 105 ? 9.641 19.516 8.133 1 96.69 105 VAL A C 1
ATOM 811 O O . VAL A 1 105 ? 10.578 19.953 7.469 1 96.69 105 VAL A O 1
ATOM 814 N N . ALA A 1 106 ? 9.555 18.234 8.477 1 93.12 106 ALA A N 1
ATOM 815 C CA . ALA A 1 106 ? 10.562 17.266 8.07 1 93.12 106 ALA A CA 1
ATOM 816 C C . ALA A 1 106 ? 10.633 17.141 6.547 1 93.12 106 ALA A C 1
ATOM 818 O O . ALA A 1 106 ? 11.719 17.125 5.969 1 93.12 106 ALA A O 1
ATOM 819 N N . ALA A 1 107 ? 9.445 17.078 5.922 1 94.5 107 ALA A N 1
ATOM 820 C CA . ALA A 1 107 ? 9.398 17 4.465 1 94.5 107 ALA A CA 1
ATOM 821 C C . ALA A 1 107 ? 10.117 18.172 3.822 1 94.5 107 ALA A C 1
ATOM 823 O O . ALA A 1 107 ? 10.953 18 2.932 1 94.5 107 ALA A O 1
ATOM 824 N N . ARG A 1 108 ? 9.836 19.344 4.312 1 96.12 108 ARG A N 1
ATOM 825 C CA . ARG A 1 108 ? 10.469 20.547 3.783 1 96.12 108 ARG A CA 1
ATOM 826 C C . ARG A 1 108 ? 11.977 20.5 3.971 1 96.12 108 ARG A C 1
ATOM 828 O O . ARG A 1 108 ? 12.734 20.906 3.082 1 96.12 108 ARG A O 1
ATOM 835 N N . ALA A 1 109 ? 12.398 20.016 5.121 1 94.25 109 ALA A N 1
ATOM 836 C CA . ALA A 1 109 ? 13.828 19.906 5.41 1 94.25 109 ALA A CA 1
ATOM 837 C C . ALA A 1 109 ? 14.523 18.984 4.414 1 94.25 109 ALA A C 1
ATOM 839 O O . ALA A 1 109 ? 15.703 19.172 4.102 1 94.25 109 ALA A O 1
ATOM 840 N N . TYR A 1 110 ? 13.805 18.047 3.867 1 92.62 110 TYR A N 1
ATOM 841 C CA . TYR A 1 110 ? 14.359 17.094 2.898 1 92.62 110 TYR A CA 1
ATOM 842 C C . TYR A 1 110 ? 14.133 17.594 1.474 1 92.62 110 TYR A C 1
ATOM 844 O O . TYR A 1 110 ? 14.352 16.844 0.513 1 92.62 110 TYR A O 1
ATOM 852 N N . GLY A 1 111 ? 13.602 18.75 1.358 1 96.12 111 GLY A N 1
ATOM 853 C CA . GLY A 1 111 ? 13.414 19.344 0.044 1 96.12 111 GLY A CA 1
ATOM 854 C C . GLY A 1 111 ? 12.133 18.891 -0.634 1 96.12 111 GLY A C 1
ATOM 855 O O . GLY A 1 111 ? 12 19 -1.854 1 96.12 111 GLY A O 1
ATOM 856 N N . CYS A 1 112 ? 11.211 18.344 0.093 1 97.25 112 CYS A N 1
ATOM 857 C CA . CYS A 1 112 ? 9.953 17.859 -0.458 1 97.25 112 CYS A CA 1
ATOM 858 C C . CYS A 1 112 ? 8.891 18.953 -0.434 1 97.25 112 CYS A C 1
ATOM 860 O O . CYS A 1 112 ? 8.68 19.594 0.593 1 97.25 112 CYS A O 1
ATOM 862 N N . GLU A 1 113 ? 8.172 19.094 -1.534 1 98.56 113 GLU A N 1
ATOM 863 C CA . GLU A 1 113 ? 7.082 20.062 -1.65 1 98.56 113 GLU A CA 1
ATOM 864 C C . GLU A 1 113 ? 5.738 19.422 -1.31 1 98.56 113 GLU A C 1
ATOM 866 O O . GLU A 1 113 ? 4.777 20.125 -0.996 1 98.56 113 GLU A O 1
ATOM 871 N N . MET A 1 114 ? 5.723 18.094 -1.4 1 98.38 114 MET A N 1
ATOM 872 C CA . MET A 1 114 ? 4.477 17.359 -1.221 1 98.38 114 MET A CA 1
ATOM 873 C C . MET A 1 114 ? 4.637 16.266 -0.158 1 98.38 114 MET A C 1
ATOM 875 O O . MET A 1 114 ? 5.758 15.875 0.162 1 98.38 114 MET A O 1
ATOM 879 N N . LEU A 1 115 ? 3.5 15.867 0.427 1 97.81 115 LEU A N 1
ATOM 880 C CA . LEU A 1 115 ? 3.467 14.812 1.433 1 97.81 115 LEU A CA 1
ATOM 881 C C . LEU A 1 115 ? 2.357 13.812 1.131 1 97.81 115 LEU A C 1
ATOM 883 O O . LEU A 1 115 ? 1.211 14.203 0.893 1 97.81 115 LEU A O 1
ATOM 887 N N . TRP A 1 116 ? 2.734 12.586 1.099 1 97.5 116 TRP A N 1
ATOM 888 C CA . TRP A 1 116 ? 1.756 11.523 0.888 1 97.5 116 TRP A CA 1
ATOM 889 C C . TRP A 1 116 ? 1.415 10.828 2.203 1 97.5 116 TRP A C 1
ATOM 891 O O . TRP A 1 116 ? 2.311 10.438 2.957 1 97.5 116 TRP A O 1
ATOM 901 N N . LEU A 1 117 ? 0.182 10.742 2.52 1 97 117 LEU A N 1
ATOM 902 C CA . LEU A 1 117 ? -0.391 10.008 3.639 1 97 117 LEU A CA 1
ATOM 903 C C . LEU A 1 117 ? -1.643 9.25 3.207 1 97 117 LEU A C 1
ATOM 905 O O . LEU A 1 117 ? -2.596 9.852 2.709 1 97 117 LEU A O 1
ATOM 909 N N . ASP A 1 118 ? -1.698 7.961 3.418 1 95.25 118 ASP A N 1
ATOM 910 C CA . ASP A 1 118 ? -2.771 7.117 2.896 1 95.25 118 ASP A CA 1
ATOM 911 C C . ASP A 1 118 ? -4.137 7.633 3.348 1 95.25 118 ASP A C 1
ATOM 913 O O . ASP A 1 118 ? -5.066 7.734 2.541 1 95.25 118 ASP A O 1
ATOM 917 N N . ARG A 1 119 ? -4.285 8.055 4.57 1 95.12 119 ARG A N 1
ATOM 918 C CA . ARG A 1 119 ? -5.566 8.477 5.125 1 95.12 119 ARG A CA 1
ATOM 919 C C . ARG A 1 119 ? -6.098 9.711 4.398 1 95.12 119 ARG A C 1
ATOM 921 O O . ARG A 1 119 ? -7.309 9.906 4.309 1 95.12 119 ARG A O 1
ATOM 928 N N . LEU A 1 120 ? -5.207 10.477 3.855 1 96.5 120 LEU A N 1
ATOM 929 C CA . LEU A 1 120 ? -5.59 11.734 3.223 1 96.5 120 LEU A CA 1
ATOM 930 C C . LEU A 1 120 ? -5.586 11.602 1.703 1 96.5 120 LEU A C 1
ATOM 932 O O . LEU A 1 120 ? -6.387 12.242 1.018 1 96.5 120 LEU A O 1
ATOM 936 N N . CYS A 1 121 ? -4.703 10.758 1.208 1 96.88 121 CYS A N 1
ATOM 937 C CA . CYS A 1 121 ? -4.418 10.773 -0.222 1 96.88 121 CYS A CA 1
ATOM 938 C C . CYS A 1 121 ? -5.164 9.656 -0.939 1 96.88 121 CYS A C 1
ATOM 940 O O . CYS A 1 121 ? -5.211 9.625 -2.17 1 96.88 121 CYS A O 1
ATOM 942 N N . ILE A 1 122 ? -5.637 8.742 -0.199 1 95.88 122 ILE A N 1
ATOM 943 C CA . ILE A 1 122 ? -6.516 7.707 -0.726 1 95.88 122 ILE A CA 1
ATOM 944 C C . ILE A 1 122 ? -7.965 8.023 -0.359 1 95.88 122 ILE A C 1
ATOM 946 O O . ILE A 1 122 ? -8.266 8.352 0.791 1 95.88 122 ILE A O 1
ATOM 950 N N . LEU A 1 123 ? -8.875 7.98 -1.302 1 95.75 123 LEU A N 1
ATOM 951 C CA . LEU A 1 123 ? -10.289 8.188 -1.004 1 95.75 123 LEU A CA 1
ATOM 952 C C . LEU A 1 123 ? -10.867 7 -0.244 1 95.75 123 LEU A C 1
ATOM 954 O O . LEU A 1 123 ? -11.164 5.965 -0.841 1 95.75 123 LEU A O 1
ATOM 958 N N . GLN A 1 124 ? -11.133 7.164 1.017 1 92.5 124 GLN A N 1
ATOM 959 C CA . GLN A 1 124 ? -11.422 6.09 1.96 1 92.5 124 GLN A CA 1
ATOM 960 C C . GLN A 1 124 ? -12.797 5.48 1.699 1 92.5 124 GLN A C 1
ATOM 962 O O . GLN A 1 124 ? -13.055 4.332 2.066 1 92.5 124 GLN A O 1
ATOM 967 N N . ASN A 1 125 ? -13.617 6.242 1.016 1 89.81 125 ASN A N 1
ATOM 968 C CA . ASN A 1 125 ? -14.977 5.77 0.751 1 89.81 125 ASN A CA 1
ATOM 969 C C . ASN A 1 125 ? -15.141 5.324 -0.698 1 89.81 125 ASN A C 1
ATOM 971 O O . ASN A 1 125 ? -16.266 5.113 -1.163 1 89.81 125 ASN A O 1
ATOM 975 N N . HIS A 1 126 ? -14.086 5.184 -1.386 1 91.69 126 HIS A N 1
ATOM 976 C CA . HIS A 1 126 ? -14.125 4.844 -2.803 1 91.69 126 HIS A CA 1
ATOM 977 C C . HIS A 1 126 ? -13.336 3.57 -3.084 1 91.69 126 HIS A C 1
ATOM 979 O O . HIS A 1 126 ? -12.109 3.607 -3.18 1 91.69 126 HIS A O 1
ATOM 985 N N . LYS A 1 127 ? -14.062 2.502 -3.369 1 88.12 127 LYS A N 1
ATOM 986 C CA . LYS A 1 127 ? -13.453 1.186 -3.541 1 88.12 127 LYS A CA 1
ATOM 987 C C . LYS A 1 127 ? -12.492 1.176 -4.727 1 88.12 127 LYS A C 1
ATOM 989 O O . LYS A 1 127 ? -11.367 0.674 -4.621 1 88.12 127 LYS A O 1
ATOM 994 N N . ALA A 1 128 ? -12.953 1.713 -5.852 1 86.75 128 ALA A N 1
ATOM 995 C CA . ALA A 1 128 ? -12.125 1.717 -7.055 1 86.75 128 ALA A CA 1
ATOM 996 C C . ALA A 1 128 ? -10.836 2.502 -6.828 1 86.75 128 ALA A C 1
ATOM 998 O O . ALA A 1 128 ? -9.758 2.078 -7.258 1 86.75 128 ALA A O 1
ATOM 999 N N . ASP A 1 129 ? -10.969 3.643 -6.125 1 90.19 129 ASP A N 1
ATOM 1000 C CA . ASP A 1 129 ? -9.789 4.449 -5.828 1 90.19 129 ASP A CA 1
ATOM 1001 C C . ASP A 1 129 ? -8.828 3.699 -4.906 1 90.19 129 ASP A C 1
ATOM 1003 O O . ASP A 1 129 ? -7.617 3.682 -5.148 1 90.19 129 ASP A O 1
ATOM 1007 N N . LYS A 1 130 ? -9.359 3.078 -3.898 1 90.88 130 LYS A N 1
ATOM 1008 C CA . LYS A 1 130 ? -8.539 2.348 -2.943 1 90.88 130 LYS A CA 1
ATOM 1009 C C . LYS A 1 130 ? -7.758 1.228 -3.631 1 90.88 130 LYS A C 1
ATOM 1011 O O . LYS A 1 130 ? -6.551 1.095 -3.438 1 90.88 130 LYS A O 1
ATOM 1016 N N . ASN A 1 131 ? -8.414 0.474 -4.484 1 86.81 131 ASN A N 1
ATOM 1017 C CA . ASN A 1 131 ? -7.766 -0.617 -5.203 1 86.81 131 ASN A CA 1
ATOM 1018 C C . ASN A 1 131 ? -6.668 -0.103 -6.133 1 86.81 131 ASN A C 1
ATOM 1020 O O . ASN A 1 131 ? -5.582 -0.68 -6.195 1 86.81 131 ASN A O 1
ATOM 1024 N N . TRP A 1 132 ? -7.051 0.971 -6.754 1 86.69 132 TRP A N 1
ATOM 1025 C CA . TRP A 1 132 ? -6.113 1.592 -7.684 1 86.69 132 TRP A CA 1
ATOM 1026 C C . TRP A 1 132 ? -4.867 2.084 -6.957 1 86.69 132 TRP A C 1
ATOM 1028 O O . TRP A 1 132 ? -3.746 1.881 -7.426 1 86.69 132 TRP A O 1
ATOM 1038 N N . GLN A 1 133 ? -5.023 2.684 -5.777 1 89.5 133 GLN A N 1
ATOM 1039 C CA . GLN A 1 133 ? -3.912 3.207 -4.988 1 89.5 133 GLN A CA 1
ATOM 1040 C C . GLN A 1 133 ? -3.057 2.076 -4.426 1 89.5 133 GLN A C 1
ATOM 1042 O O . GLN A 1 133 ? -1.826 2.145 -4.465 1 89.5 133 GLN A O 1
ATOM 1047 N N . ILE A 1 134 ? -3.684 1.021 -3.934 1 89.94 134 ILE A N 1
ATOM 1048 C CA . ILE A 1 134 ? -2.979 -0.115 -3.35 1 89.94 134 ILE A CA 1
ATOM 1049 C C . ILE A 1 134 ? -1.993 -0.688 -4.363 1 89.94 134 ILE A C 1
ATOM 1051 O O . ILE A 1 134 ? -0.831 -0.941 -4.039 1 89.94 134 ILE A O 1
ATOM 1055 N N . ARG A 1 135 ? -2.393 -0.763 -5.629 1 84.38 135 ARG A N 1
ATOM 1056 C CA . ARG A 1 135 ? -1.573 -1.354 -6.684 1 84.38 135 ARG A CA 1
ATOM 1057 C C . ARG A 1 135 ? -0.371 -0.473 -7.004 1 84.38 135 ARG A C 1
ATOM 1059 O O . ARG A 1 135 ? 0.626 -0.949 -7.551 1 84.38 135 ARG A O 1
ATOM 1066 N N . ARG A 1 136 ? -0.48 0.745 -6.566 1 86.19 136 ARG A N 1
ATOM 1067 C CA . ARG A 1 136 ? 0.558 1.701 -6.934 1 86.19 136 ARG A CA 1
ATOM 1068 C C . ARG A 1 136 ? 1.393 2.1 -5.719 1 86.19 136 ARG A C 1
ATOM 1070 O O . ARG A 1 136 ? 2.287 2.939 -5.824 1 86.19 136 ARG A O 1
ATOM 1077 N N . MET A 1 137 ? 1.144 1.452 -4.59 1 88.88 137 MET A N 1
ATOM 1078 C CA . MET A 1 137 ? 1.779 1.893 -3.352 1 88.88 137 MET A CA 1
ATOM 1079 C C . MET A 1 137 ? 3.27 1.564 -3.357 1 88.88 137 MET A C 1
ATOM 1081 O O . MET A 1 137 ? 4.07 2.293 -2.771 1 88.88 137 MET A O 1
ATOM 1085 N N . PHE A 1 138 ? 3.66 0.553 -4.055 1 85.5 138 PHE A N 1
ATOM 1086 C CA . PHE A 1 138 ? 5.09 0.303 -4.172 1 85.5 138 PHE A CA 1
ATOM 1087 C C . PHE A 1 138 ? 5.793 1.48 -4.836 1 85.5 138 PHE A C 1
ATOM 1089 O O . PHE A 1 138 ? 6.836 1.936 -4.363 1 85.5 138 PHE A O 1
ATOM 1096 N N . GLN A 1 139 ? 5.203 1.94 -5.938 1 83.88 139 GLN A N 1
ATOM 1097 C CA . GLN A 1 139 ? 5.797 3.061 -6.66 1 83.88 139 GLN A CA 1
ATOM 1098 C C . GLN A 1 139 ? 5.832 4.316 -5.793 1 83.88 139 GLN A C 1
ATOM 1100 O O . GLN A 1 139 ? 6.785 5.098 -5.859 1 83.88 139 GLN A O 1
ATOM 1105 N N . ILE A 1 140 ? 4.789 4.516 -4.984 1 89.31 140 ILE A N 1
ATOM 1106 C CA . ILE A 1 140 ? 4.703 5.672 -4.098 1 89.31 140 ILE A CA 1
ATOM 1107 C C . ILE A 1 140 ? 5.859 5.645 -3.102 1 89.31 140 ILE A C 1
ATOM 1109 O O . ILE A 1 140 ? 6.574 6.637 -2.943 1 89.31 140 ILE A O 1
ATOM 1113 N N . TYR A 1 141 ? 6.113 4.504 -2.543 1 86.44 141 TYR A N 1
ATOM 1114 C CA . TYR A 1 141 ? 7.156 4.395 -1.529 1 86.44 141 TYR A CA 1
ATOM 11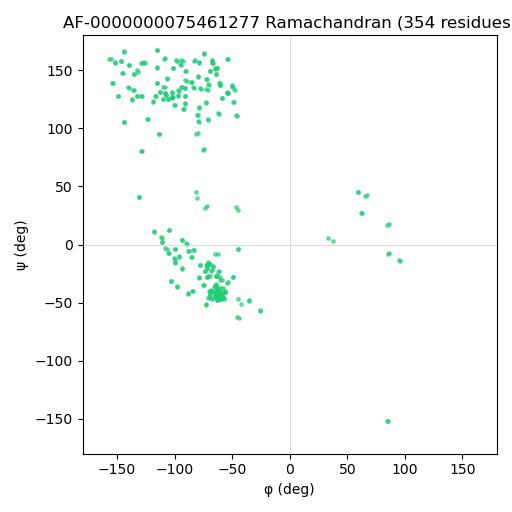15 C C . TYR A 1 141 ? 8.539 4.348 -2.17 1 86.44 141 TYR A C 1
ATOM 1117 O O . TYR A 1 141 ? 9.508 4.852 -1.601 1 86.44 141 TYR A O 1
ATOM 1125 N N . LYS A 1 142 ? 8.625 3.861 -3.357 1 82.69 142 LYS A N 1
ATOM 1126 C CA . LYS A 1 142 ? 9.898 3.76 -4.074 1 82.69 142 LYS A CA 1
ATOM 1127 C C . LYS A 1 142 ? 10.352 5.125 -4.582 1 82.69 142 LYS A C 1
ATOM 1129 O O . LYS A 1 142 ? 11.547 5.43 -4.566 1 82.69 142 LYS A O 1
ATOM 1134 N N . SER A 1 143 ? 9.414 5.934 -4.965 1 85.88 143 SER A N 1
ATOM 1135 C CA . SER A 1 143 ? 9.742 7.164 -5.68 1 85.88 143 SER A CA 1
ATOM 1136 C C . SER A 1 143 ? 9.805 8.352 -4.73 1 85.88 143 SER A C 1
ATOM 1138 O O . SER A 1 143 ? 10.25 9.438 -5.113 1 85.88 143 SER A O 1
ATOM 1140 N N . CYS A 1 144 ? 9.352 8.109 -3.498 1 89.94 144 CYS A N 1
ATOM 1141 C CA . CYS A 1 144 ? 9.414 9.242 -2.58 1 89.94 144 CYS A CA 1
ATOM 1142 C C . CYS A 1 144 ? 10.852 9.586 -2.225 1 89.94 144 CYS A C 1
ATOM 1144 O O . CYS A 1 144 ? 11.727 8.719 -2.27 1 89.94 144 CYS A O 1
ATOM 1146 N N . THR A 1 145 ? 11.117 10.828 -1.963 1 90 145 THR A N 1
ATOM 1147 C CA . THR A 1 145 ? 12.438 11.281 -1.537 1 90 145 THR A CA 1
ATOM 1148 C C . THR A 1 145 ? 12.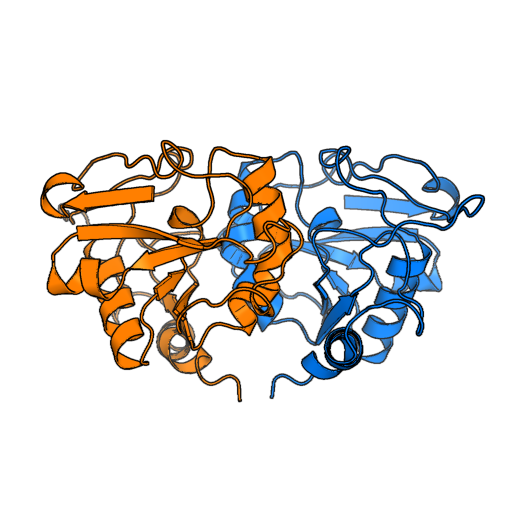805 10.664 -0.192 1 90 145 THR A C 1
ATOM 1150 O O . THR A 1 145 ? 13.953 10.25 0.012 1 90 145 THR A O 1
ATOM 1153 N N . VAL A 1 146 ? 11.844 10.625 0.668 1 88.56 146 VAL A N 1
ATOM 1154 C CA . VAL A 1 146 ? 12.031 10.094 2.014 1 88.56 146 VAL A CA 1
ATOM 1155 C C . VAL A 1 146 ? 10.695 9.586 2.559 1 88.56 146 VAL A C 1
ATOM 1157 O O . VAL A 1 146 ? 9.648 10.164 2.291 1 88.56 146 VAL A O 1
ATOM 1160 N N . CYS A 1 147 ? 10.75 8.461 3.229 1 89 147 CYS A N 1
ATOM 1161 C CA . CYS A 1 147 ? 9.602 7.988 3.99 1 89 147 CYS A CA 1
ATOM 1162 C C . CYS A 1 147 ? 9.766 8.297 5.473 1 89 147 CYS A C 1
ATOM 1164 O O . CYS A 1 147 ? 10.727 7.859 6.102 1 89 147 CYS A O 1
ATOM 1166 N N . LEU A 1 148 ? 8.859 9.055 6.031 1 89.25 148 LEU A N 1
ATOM 1167 C CA . LEU A 1 148 ? 8.875 9.469 7.43 1 89.25 148 LEU A CA 1
ATOM 1168 C C . LEU A 1 148 ? 8.086 8.5 8.297 1 89.25 148 LEU A C 1
ATOM 1170 O O . LEU A 1 148 ? 6.871 8.344 8.117 1 89.25 148 LEU A O 1
ATOM 1174 N N . ALA A 1 149 ? 8.789 7.84 9.227 1 86.62 149 ALA A N 1
ATOM 1175 C CA . ALA A 1 149 ? 8.117 6.918 10.141 1 86.62 149 ALA A CA 1
ATOM 1176 C C . ALA A 1 149 ? 7.672 7.637 11.414 1 86.62 149 ALA A C 1
ATOM 1178 O O . ALA A 1 149 ? 8.453 8.367 12.031 1 86.62 149 ALA A O 1
ATOM 1179 N N . PHE A 1 150 ? 6.473 7.512 11.75 1 87.75 150 PHE A N 1
ATOM 1180 C CA . PHE A 1 150 ? 5.914 8.047 12.984 1 87.75 150 PHE A CA 1
ATOM 1181 C C . PHE A 1 150 ? 5.477 6.918 13.914 1 87.75 150 PHE A C 1
ATOM 1183 O O . PHE A 1 150 ? 4.32 6.492 13.875 1 87.75 150 PHE A O 1
ATOM 1190 N N . PRO A 1 151 ? 6.355 6.52 14.859 1 81.44 151 PRO A N 1
ATOM 1191 C CA . PRO A 1 151 ? 6.078 5.34 15.68 1 81.44 151 PRO A CA 1
ATOM 1192 C C . PRO A 1 151 ? 4.902 5.551 16.625 1 81.44 151 PRO A C 1
ATOM 1194 O O . PRO A 1 151 ? 4.289 4.582 17.078 1 81.44 151 PRO A O 1
ATOM 1197 N N . GLY A 1 152 ? 4.602 6.781 16.922 1 84.12 152 GLY A N 1
ATOM 1198 C CA . GLY A 1 152 ? 3.465 7.059 17.797 1 84.12 152 GLY A CA 1
ATOM 1199 C C . GLY A 1 152 ? 2.141 7.086 17.047 1 84.12 152 GLY A C 1
ATOM 1200 O O . GLY A 1 152 ? 1.083 7.238 17.672 1 84.12 152 GLY A O 1
ATOM 1201 N N . GLY A 1 153 ? 2.176 6.961 15.758 1 89.19 153 GLY A N 1
ATOM 1202 C CA . GLY A 1 153 ? 0.97 7.082 14.953 1 89.19 153 GLY A CA 1
ATOM 1203 C C . GLY A 1 153 ? 0.627 8.523 14.609 1 89.19 153 GLY A C 1
ATOM 1204 O O . GLY A 1 153 ? 1.519 9.359 14.461 1 89.19 153 GLY A O 1
ATOM 1205 N N . LEU A 1 154 ? -0.696 8.75 14.422 1 93.88 154 LEU A N 1
ATOM 1206 C CA . LEU A 1 154 ? -1.111 10.047 13.898 1 93.88 154 LEU A CA 1
ATOM 1207 C C . LEU A 1 154 ? -1.846 10.852 14.969 1 93.88 154 LEU A C 1
ATOM 1209 O O . LEU A 1 154 ? -2.244 11.992 14.727 1 93.88 154 LEU A O 1
ATOM 1213 N N . VAL A 1 155 ? -1.951 10.258 16.219 1 94.75 155 VAL A N 1
ATOM 1214 C CA . VAL A 1 155 ? -2.693 10.93 17.281 1 94.75 155 VAL A CA 1
ATOM 1215 C C . VAL A 1 155 ? -1.765 11.859 18.047 1 94.75 155 VAL A C 1
ATOM 1217 O O . VAL A 1 155 ? -2.158 12.969 18.422 1 94.75 155 VAL A O 1
ATOM 1220 N N . ARG A 1 156 ? -0.611 11.336 18.266 1 91.81 156 ARG A N 1
ATOM 1221 C CA . ARG A 1 156 ? 0.385 12.156 18.953 1 91.81 156 ARG A CA 1
ATOM 1222 C C . ARG A 1 156 ? 1.798 11.672 18.641 1 91.81 156 ARG A C 1
ATOM 1224 O O . ARG A 1 156 ? 1.994 10.523 18.25 1 91.81 156 ARG A O 1
ATOM 1231 N N . LEU A 1 157 ? 2.691 12.586 18.859 1 88.62 157 LEU A N 1
ATOM 1232 C CA . LEU A 1 157 ? 4.098 12.227 18.719 1 88.62 157 LEU A CA 1
ATOM 1233 C C . LEU A 1 157 ? 4.559 11.336 19.859 1 88.62 157 LEU A C 1
ATOM 1235 O O . LEU A 1 157 ? 4.141 11.531 21 1 88.62 157 LEU A O 1
ATOM 1239 N N . ALA A 1 158 ? 5.359 10.43 19.547 1 83.31 158 ALA A N 1
ATOM 1240 C CA . ALA A 1 158 ? 5.941 9.586 20.594 1 83.31 158 ALA A CA 1
ATOM 1241 C C . ALA A 1 158 ? 6.941 10.367 21.438 1 83.31 158 ALA A C 1
ATOM 1243 O O . ALA A 1 158 ? 7.703 11.18 20.906 1 83.31 158 ALA A O 1
ATOM 1244 N N . ARG A 1 159 ? 6.855 10.133 22.734 1 77.12 159 ARG A N 1
ATOM 1245 C CA . ARG A 1 159 ? 7.82 10.703 23.672 1 77.12 159 ARG A CA 1
ATOM 1246 C C . ARG A 1 159 ? 8.969 9.734 23.922 1 77.12 159 ARG A C 1
ATOM 1248 O O . ARG A 1 159 ? 8.859 8.539 23.625 1 77.12 159 ARG A O 1
ATOM 1255 N N . LEU A 1 160 ? 10.07 10.289 24.359 1 68.81 160 LEU A N 1
ATOM 1256 C CA . LEU A 1 160 ? 11.242 9.477 24.656 1 68.81 160 LEU A CA 1
ATOM 1257 C C . LEU A 1 160 ? 10.898 8.352 25.625 1 68.81 160 LEU A C 1
ATOM 1259 O O . LEU A 1 160 ? 11.445 7.25 25.516 1 68.81 160 LEU A O 1
ATOM 1263 N N . ASP A 1 161 ? 10.055 8.523 26.453 1 65.38 161 ASP A N 1
ATOM 1264 C CA . ASP A 1 161 ? 9.719 7.547 27.469 1 65.38 161 ASP A CA 1
ATOM 1265 C C . ASP A 1 161 ? 8.648 6.578 26.984 1 65.38 161 ASP A C 1
ATOM 1267 O O . ASP A 1 161 ? 8.266 5.648 27.688 1 65.38 161 ASP A O 1
ATOM 1271 N N . ASP A 1 162 ? 8.227 6.906 25.891 1 66.88 162 ASP A N 1
ATOM 1272 C CA . ASP A 1 162 ? 7.25 5.969 25.344 1 66.88 162 ASP A CA 1
ATOM 1273 C C . ASP A 1 162 ? 7.922 4.672 24.891 1 66.88 162 ASP A C 1
ATOM 1275 O O . ASP A 1 162 ? 9.078 4.684 24.469 1 66.88 162 ASP A O 1
ATOM 1279 N N . SER A 1 163 ? 7.586 3.438 25.359 1 55.34 163 SER A N 1
ATOM 1280 C CA . SER A 1 163 ? 8.117 2.133 24.969 1 55.34 163 SER A CA 1
ATOM 1281 C C . SER A 1 163 ? 8.18 1.988 23.453 1 55.34 163 SER A C 1
ATOM 1283 O O . SER A 1 163 ? 7.344 1.314 22.844 1 55.34 163 SER A O 1
ATOM 1285 N N . THR A 1 164 ? 8.422 3.123 22.844 1 53.81 164 THR A N 1
ATOM 1286 C CA . THR A 1 164 ? 8.641 2.859 21.422 1 53.81 164 THR A CA 1
ATOM 1287 C C . THR A 1 164 ? 10.055 2.324 21.172 1 53.81 164 THR A C 1
ATOM 1289 O O . THR A 1 164 ? 10.977 2.641 21.938 1 53.81 164 THR A O 1
ATOM 1292 N N . THR A 1 165 ? 10.281 1.132 20.672 1 46.22 165 THR A N 1
ATOM 1293 C CA . THR A 1 165 ? 11.641 0.646 20.5 1 46.22 165 THR A CA 1
ATOM 1294 C C . THR A 1 165 ? 12.516 1.7 19.828 1 46.22 165 THR A C 1
ATOM 1296 O O . THR A 1 165 ? 12.008 2.531 19.062 1 46.22 165 THR A O 1
ATOM 1299 N N . TRP A 1 166 ? 13.727 1.905 20.438 1 41.25 166 TRP A N 1
ATOM 1300 C CA . TRP A 1 166 ? 14.75 2.781 19.875 1 41.25 166 TRP A CA 1
ATOM 1301 C C . TRP A 1 166 ? 14.75 2.705 18.344 1 41.25 166 TRP A C 1
ATOM 1303 O O . TRP A 1 166 ? 14.883 3.727 17.672 1 41.25 166 TRP A O 1
ATOM 1313 N N . LEU A 1 167 ? 14.727 1.596 17.859 1 42.34 167 LEU A N 1
ATOM 1314 C CA . LEU A 1 167 ? 14.812 1.294 16.438 1 42.34 167 LEU A CA 1
ATOM 1315 C C . LEU A 1 167 ? 13.656 1.937 15.68 1 42.34 167 LEU A C 1
ATOM 1317 O O . LEU A 1 167 ? 13.828 2.398 14.547 1 42.34 167 LEU A O 1
ATOM 1321 N N . ASP A 1 168 ? 12.594 2.059 16.328 1 45.06 168 ASP A N 1
ATOM 1322 C CA . ASP A 1 168 ? 11.414 2.66 15.711 1 45.06 168 ASP A CA 1
ATOM 1323 C C . ASP A 1 168 ? 11.617 4.156 15.477 1 45.06 168 ASP A C 1
ATOM 1325 O O . ASP A 1 168 ? 11.133 4.707 14.492 1 45.06 168 ASP A O 1
ATOM 1329 N N . ARG A 1 169 ? 12.219 4.734 16.453 1 41.06 169 ARG A N 1
ATOM 1330 C CA . ARG A 1 169 ? 12.469 6.172 16.406 1 41.06 169 ARG A CA 1
ATOM 1331 C C . ARG A 1 169 ? 13.562 6.504 15.406 1 41.06 169 ARG A C 1
ATOM 1333 O O . ARG A 1 169 ? 13.5 7.535 14.727 1 41.06 169 ARG A O 1
ATOM 1340 N N . VAL A 1 170 ? 14.719 5.77 15.586 1 40.78 170 VAL A N 1
ATOM 1341 C CA . VAL A 1 170 ? 15.836 6.043 14.688 1 40.78 170 VAL A CA 1
ATOM 1342 C C . VAL A 1 170 ? 15.398 5.828 13.242 1 40.78 170 VAL A C 1
ATOM 1344 O O . VAL A 1 170 ? 15.828 6.562 12.344 1 40.78 170 VAL A O 1
ATOM 1347 N N . TRP A 1 171 ? 14.609 4.879 13.031 1 42.47 171 TRP A N 1
ATOM 1348 C CA . TRP A 1 171 ? 14.227 4.492 11.68 1 42.47 171 TRP A CA 1
ATOM 1349 C C . TRP A 1 171 ? 13.32 5.547 11.055 1 42.47 171 TRP A C 1
ATOM 1351 O O . TRP A 1 171 ? 12.977 5.457 9.867 1 42.47 171 TRP A O 1
ATOM 1361 N N . THR A 1 172 ? 12.594 6.289 11.867 1 42.81 172 THR A N 1
ATOM 1362 C CA . THR A 1 172 ? 11.82 7.324 11.195 1 42.81 172 THR A CA 1
ATOM 1363 C C . THR A 1 172 ? 12.68 8.07 10.172 1 42.81 172 THR A C 1
ATOM 1365 O O . THR A 1 172 ? 12.25 8.297 9.039 1 42.81 172 THR A O 1
ATOM 1368 N N . LEU A 1 173 ? 13.742 8.742 10.664 1 39.59 173 LEU A N 1
ATOM 1369 C CA . LEU A 1 173 ? 14.562 9.641 9.859 1 39.59 173 LEU A CA 1
ATOM 1370 C C . LEU A 1 173 ? 15.406 8.859 8.867 1 39.59 173 LEU A C 1
ATOM 1372 O O . LEU A 1 173 ? 15.617 9.305 7.734 1 39.59 173 LEU A O 1
ATOM 1376 N N . GLN A 1 174 ? 16.047 7.82 9.266 1 37.06 174 GLN A N 1
ATOM 1377 C CA . GLN A 1 174 ? 17.094 7.203 8.469 1 37.06 174 GLN A CA 1
ATOM 1378 C C . GLN A 1 174 ? 16.547 6.652 7.16 1 37.06 174 GLN A C 1
ATOM 1380 O O . GLN A 1 174 ? 17.281 6.488 6.188 1 37.06 174 GLN A O 1
ATOM 1385 N N . GLU A 1 175 ? 15.492 6.102 7.191 1 41.12 175 GLU A N 1
ATOM 1386 C CA . GLU A 1 175 ? 15.133 5.336 6 1 41.12 175 GLU A CA 1
ATOM 1387 C C . GLU A 1 175 ? 14.961 6.25 4.789 1 41.12 175 GLU A C 1
ATOM 1389 O O . GLU A 1 175 ? 14.578 5.797 3.711 1 41.12 175 GLU A O 1
ATOM 1394 N N . ALA A 1 176 ? 14.977 7.414 4.895 1 34.44 176 ALA A N 1
ATOM 1395 C CA . ALA A 1 176 ? 15.109 8.375 3.803 1 34.44 176 ALA A CA 1
ATOM 1396 C C . ALA A 1 176 ? 16.219 7.957 2.832 1 34.44 176 ALA A C 1
ATOM 1398 O O . ALA A 1 176 ? 16.203 8.352 1.664 1 34.44 176 ALA A O 1
ATOM 1399 N N . VAL A 1 177 ? 17.391 7.582 3.314 1 29.66 177 VAL A N 1
ATOM 1400 C CA . VAL A 1 177 ? 18.547 7.418 2.422 1 29.66 177 VAL A CA 1
ATOM 1401 C C . VAL A 1 177 ? 18.375 6.145 1.598 1 29.66 177 VAL A C 1
ATOM 1403 O O . VAL A 1 177 ? 18.656 5.043 2.08 1 29.66 177 VAL A O 1
ATOM 1406 N N . ALA A 1 178 ? 17.328 5.695 1.244 1 29.11 178 ALA A N 1
ATOM 1407 C CA . ALA A 1 178 ? 17.547 4.629 0.27 1 29.11 178 ALA A CA 1
ATOM 1408 C C . ALA A 1 178 ? 18.562 5.055 -0.792 1 29.11 178 ALA A C 1
ATOM 1410 O O . ALA A 1 178 ? 18.438 6.137 -1.373 1 29.11 178 ALA A O 1
ATOM 1411 N N . PRO A 1 179 ? 19.812 4.262 -0.629 1 29.2 179 PRO A N 1
ATOM 1412 C CA . PRO A 1 179 ? 20.781 4.641 -1.658 1 29.2 179 PRO A CA 1
ATOM 1413 C C . PRO A 1 179 ? 20.141 4.816 -3.035 1 29.2 179 PRO A C 1
ATOM 1415 O O . PRO A 1 179 ? 19.109 4.195 -3.328 1 29.2 179 PRO A O 1
ATOM 1418 N N . ILE B 1 1 ? -4.695 -20.828 4.938 1 89.5 1 ILE B N 1
ATOM 1419 C CA . ILE B 1 1 ? -6.07 -20.359 4.859 1 89.5 1 ILE B CA 1
ATOM 1420 C C . ILE B 1 1 ? -6.668 -20.719 3.5 1 89.5 1 ILE B C 1
ATOM 1422 O O . ILE B 1 1 ? -7.883 -20.656 3.311 1 89.5 1 ILE B O 1
ATOM 1426 N N . LEU B 1 2 ? -5.906 -21.062 2.629 1 92.19 2 LEU B N 1
ATOM 1427 C CA . LEU B 1 2 ? -6.305 -21.516 1.305 1 92.19 2 LEU B CA 1
ATOM 1428 C C . LEU B 1 2 ? -5.305 -22.531 0.754 1 92.19 2 LEU B C 1
ATOM 1430 O O . LEU B 1 2 ? -4.09 -22.328 0.87 1 92.19 2 LEU B O 1
ATOM 1434 N N . SER B 1 3 ? -5.691 -23.688 0.306 1 95.75 3 SER B N 1
ATOM 1435 C CA . SER B 1 3 ? -4.883 -24.703 -0.35 1 95.75 3 SER B CA 1
ATOM 1436 C C . SER B 1 3 ? -5.672 -25.422 -1.444 1 95.75 3 SER B C 1
ATOM 1438 O O . SER B 1 3 ? -6.59 -26.188 -1.154 1 95.75 3 SER B O 1
ATOM 1440 N N . THR B 1 4 ? -5.367 -25.094 -2.646 1 96.38 4 THR B N 1
ATOM 1441 C CA . THR B 1 4 ? -6.125 -25.609 -3.783 1 96.38 4 THR B CA 1
ATOM 1442 C C . THR B 1 4 ? -5.188 -26.078 -4.895 1 96.38 4 THR B C 1
ATOM 1444 O O . THR B 1 4 ? -4.273 -25.359 -5.285 1 96.38 4 THR B O 1
ATOM 1447 N N . PRO B 1 5 ? -5.445 -27.281 -5.438 1 96.94 5 PRO B N 1
ATOM 1448 C CA . PRO B 1 5 ? -4.625 -27.719 -6.566 1 96.94 5 PRO B CA 1
ATOM 1449 C C . PRO B 1 5 ? -4.73 -26.797 -7.773 1 96.94 5 PRO B C 1
ATOM 1451 O O . PRO B 1 5 ? -5.82 -26.312 -8.094 1 96.94 5 PRO B O 1
ATOM 1454 N N . LEU B 1 6 ? -3.564 -26.531 -8.43 1 96.31 6 LEU B N 1
ATOM 1455 C CA . LEU B 1 6 ? -3.543 -25.656 -9.594 1 96.31 6 LEU B CA 1
ATOM 1456 C C . LEU B 1 6 ? -4.398 -26.219 -10.727 1 96.31 6 LEU B C 1
ATOM 1458 O O . LEU B 1 6 ? -4.949 -25.469 -11.531 1 96.31 6 LEU B O 1
ATOM 1462 N N . SER B 1 7 ? -4.594 -27.484 -10.695 1 94.12 7 SER B N 1
ATOM 1463 C CA . SER B 1 7 ? -5.398 -28.141 -11.727 1 94.12 7 SER B CA 1
ATOM 1464 C C . SER B 1 7 ? -6.871 -27.781 -11.586 1 94.12 7 SER B C 1
ATOM 1466 O O . SER B 1 7 ? -7.641 -27.906 -12.547 1 94.12 7 SER B O 1
ATOM 1468 N N . GLU B 1 8 ? -7.246 -27.219 -10.43 1 93.19 8 GLU B N 1
ATOM 1469 C CA . GLU B 1 8 ? -8.656 -26.938 -10.164 1 93.19 8 GLU B CA 1
ATOM 1470 C C . GLU B 1 8 ? -8.93 -25.438 -10.219 1 93.19 8 GLU B C 1
ATOM 1472 O O . GLU B 1 8 ? -10.078 -25 -10.109 1 93.19 8 GLU B O 1
ATOM 1477 N N . ILE B 1 9 ? -7.887 -24.594 -10.43 1 91.25 9 ILE B N 1
ATOM 1478 C CA . ILE B 1 9 ? -8.109 -23.172 -10.219 1 91.25 9 ILE B CA 1
ATOM 1479 C C . ILE B 1 9 ? -8.328 -22.484 -11.562 1 91.25 9 ILE B C 1
ATOM 1481 O O . ILE B 1 9 ? -8.828 -21.344 -11.617 1 91.25 9 ILE B O 1
ATOM 1485 N N . GLY B 1 10 ? -8.039 -23.219 -12.664 1 84.75 10 GLY B N 1
ATOM 1486 C CA . GLY B 1 10 ? -8.242 -22.609 -13.969 1 84.75 10 GLY B CA 1
ATOM 1487 C C . GLY B 1 10 ? -9.68 -22.172 -14.203 1 84.75 10 GLY B C 1
ATOM 1488 O O . GLY B 1 10 ? -10.617 -22.938 -13.953 1 84.75 10 GLY B O 1
ATOM 1489 N N . ASP B 1 11 ? -9.805 -20.844 -14.57 1 86.44 11 ASP B N 1
ATOM 1490 C CA . ASP B 1 11 ? -11.086 -20.234 -14.906 1 86.44 11 ASP B CA 1
ATOM 1491 C C . ASP B 1 11 ? -12.039 -20.266 -13.711 1 86.44 11 ASP B C 1
ATOM 1493 O O . ASP B 1 11 ? -13.25 -20.438 -13.883 1 86.44 11 ASP B O 1
ATOM 1497 N N . SER B 1 12 ? -11.5 -20.281 -12.508 1 93.94 12 SER B N 1
ATOM 1498 C CA . SER B 1 12 ? -12.312 -20.312 -11.297 1 93.94 12 SER B CA 1
ATOM 1499 C C . SER B 1 12 ? -12.133 -19.031 -10.484 1 93.94 12 SER B C 1
ATOM 1501 O O . SER B 1 12 ? -11.336 -18.172 -10.852 1 93.94 12 SER B O 1
ATOM 1503 N N . VAL B 1 13 ? -13.047 -18.906 -9.531 1 96.38 13 VAL B N 1
ATOM 1504 C CA . VAL B 1 13 ? -12.898 -17.875 -8.516 1 96.38 13 VAL B CA 1
ATOM 1505 C C . VAL B 1 13 ? -12.398 -18.484 -7.211 1 96.38 13 VAL B C 1
ATOM 1507 O O . VAL B 1 13 ? -12.922 -19.5 -6.75 1 96.38 13 VAL B O 1
ATOM 1510 N N . ILE B 1 14 ? -11.367 -17.953 -6.73 1 96.44 14 ILE B N 1
ATOM 1511 C CA . ILE B 1 14 ? -10.906 -18.453 -5.441 1 96.44 14 ILE B CA 1
ATOM 1512 C C . ILE B 1 14 ? -11.391 -17.531 -4.324 1 96.44 14 ILE B C 1
ATOM 1514 O O . ILE B 1 14 ? -11.688 -16.359 -4.562 1 96.44 14 ILE B O 1
ATOM 1518 N N . TYR B 1 15 ? -11.438 -18.109 -3.07 1 95.19 15 TYR B N 1
ATOM 1519 C CA . TYR B 1 15 ? -12.016 -17.422 -1.924 1 95.19 15 TYR B CA 1
ATOM 1520 C C . TYR B 1 15 ? -11.055 -17.422 -0.744 1 95.19 15 TYR B C 1
ATOM 1522 O O . TYR B 1 15 ? -11.234 -18.172 0.215 1 95.19 15 TYR B O 1
ATOM 1530 N N . PRO B 1 16 ? -10.086 -16.484 -0.815 1 94.12 16 PRO B N 1
ATOM 1531 C CA . PRO B 1 16 ? -9.109 -16.469 0.275 1 94.12 16 PRO B CA 1
ATOM 1532 C C . PRO B 1 16 ? -9.727 -16.062 1.613 1 94.12 16 PRO B C 1
ATOM 1534 O O . PRO B 1 16 ? -9.133 -16.312 2.668 1 94.12 16 PRO B O 1
ATOM 1537 N N . ASP B 1 17 ? -10.875 -15.43 1.627 1 94 17 ASP B N 1
ATOM 1538 C CA . ASP B 1 17 ? -11.445 -14.836 2.83 1 94 17 ASP B CA 1
ATOM 1539 C C . ASP B 1 17 ? -12.234 -15.867 3.631 1 94 17 ASP B C 1
ATOM 1541 O O . ASP B 1 17 ? -12.586 -15.633 4.789 1 94 17 ASP B O 1
ATOM 1545 N N . ARG B 1 18 ? -12.516 -17.078 3.092 1 92.25 18 ARG B N 1
ATOM 1546 C CA . ARG B 1 18 ? -13.398 -18.031 3.734 1 92.25 18 ARG B CA 1
ATOM 1547 C C . ARG B 1 18 ? -12.812 -18.531 5.055 1 92.25 18 ARG B C 1
ATOM 1549 O O . ARG B 1 18 ? -13.531 -18.672 6.043 1 92.25 18 ARG B O 1
ATOM 1556 N N . LEU B 1 19 ? -11.508 -18.75 5.07 1 91.88 19 LEU B N 1
ATOM 1557 C CA . LEU B 1 19 ? -10.883 -19.281 6.273 1 91.88 19 LEU B CA 1
ATOM 1558 C C . LEU B 1 19 ? -9.859 -18.312 6.84 1 91.88 19 LEU B C 1
ATOM 1560 O O . LEU B 1 19 ? -9.102 -18.656 7.754 1 91.88 19 LEU B O 1
ATOM 1564 N N . ALA B 1 20 ? -9.867 -17.109 6.309 1 93.62 20 ALA B N 1
ATOM 1565 C CA . ALA B 1 20 ? -8.859 -16.141 6.73 1 93.62 20 ALA B CA 1
ATOM 1566 C C . ALA B 1 20 ? -9.344 -15.328 7.922 1 93.62 20 ALA B C 1
ATOM 1568 O O . ALA B 1 20 ? -10.555 -15.188 8.133 1 93.62 20 ALA B O 1
ATOM 1569 N N . THR B 1 21 ? -8.469 -14.922 8.75 1 91.62 21 THR B N 1
ATOM 1570 C CA . THR B 1 21 ? -8.703 -13.938 9.805 1 91.62 21 THR B CA 1
ATOM 1571 C C . THR B 1 21 ? -8.273 -12.547 9.352 1 91.62 21 THR B C 1
ATOM 1573 O O . THR B 1 21 ? -7.172 -12.375 8.828 1 91.62 21 THR B O 1
ATOM 1576 N N . SER B 1 22 ? -9.125 -11.547 9.562 1 90.38 22 SER B N 1
ATOM 1577 C CA . SER B 1 22 ? -8.805 -10.18 9.148 1 90.38 22 SER B CA 1
ATOM 1578 C C . SER B 1 22 ? -7.605 -9.641 9.922 1 90.38 22 SER B C 1
ATOM 1580 O O . SER B 1 22 ? -7.316 -10.094 11.031 1 90.38 22 SER B O 1
ATOM 1582 N N . CYS B 1 23 ? -6.879 -8.734 9.289 1 88.31 23 CYS B N 1
ATOM 1583 C CA . CYS B 1 23 ? -5.801 -7.973 9.906 1 88.31 23 CYS B CA 1
ATOM 1584 C C . CYS B 1 23 ? -4.645 -8.883 10.305 1 88.31 23 CYS B C 1
ATOM 1586 O O . CYS B 1 23 ? -4.164 -8.828 11.438 1 88.31 23 CYS B O 1
ATOM 1588 N N . ARG B 1 24 ? -4.344 -9.773 9.461 1 90.19 24 ARG B N 1
ATOM 1589 C CA . ARG B 1 24 ? -3.148 -10.609 9.539 1 90.19 24 ARG B CA 1
ATOM 1590 C C . ARG B 1 24 ? -2.381 -10.578 8.219 1 90.19 24 ARG B C 1
ATOM 1592 O O . ARG B 1 24 ? -2.949 -10.273 7.168 1 90.19 24 ARG B O 1
ATOM 1599 N N . PHE B 1 25 ? -1.068 -10.875 8.344 1 92.94 25 PHE B N 1
ATOM 1600 C CA . PHE B 1 25 ? -0.275 -10.961 7.125 1 92.94 25 PHE B CA 1
ATOM 1601 C C . PHE B 1 25 ? -0.492 -12.305 6.438 1 92.94 25 PHE B C 1
ATOM 1603 O O . PHE B 1 25 ? -0.61 -13.336 7.098 1 92.94 25 PHE B O 1
ATOM 1610 N N . ARG B 1 26 ? -0.485 -12.273 5.125 1 95.88 26 ARG B N 1
ATOM 1611 C CA . ARG B 1 26 ? -0.652 -13.477 4.32 1 95.88 26 ARG B CA 1
ATOM 1612 C C . ARG B 1 26 ? 0.358 -13.516 3.176 1 95.88 26 ARG B C 1
ATOM 1614 O O . ARG B 1 26 ? 0.754 -12.469 2.656 1 95.88 26 ARG B O 1
ATOM 1621 N N . PHE B 1 27 ? 0.753 -14.703 2.873 1 97.81 27 PHE B N 1
ATOM 1622 C CA . PHE B 1 27 ? 1.733 -14.906 1.812 1 97.81 27 PHE B CA 1
ATOM 1623 C C . PHE B 1 27 ? 1.447 -16.203 1.055 1 97.81 27 PHE B C 1
ATOM 1625 O O . PHE B 1 27 ? 0.896 -17.141 1.618 1 97.81 27 PHE B O 1
ATOM 1632 N N . LEU B 1 28 ? 1.754 -16.156 -0.18 1 98.56 28 LEU B N 1
ATOM 1633 C CA . LEU B 1 28 ? 1.719 -17.359 -1.002 1 98.56 28 LEU B CA 1
ATOM 1634 C C . LEU B 1 28 ? 2.941 -18.234 -0.736 1 98.56 28 LEU B C 1
ATOM 1636 O O . LEU B 1 28 ? 4.062 -17.734 -0.652 1 98.56 28 LEU B O 1
ATOM 1640 N N . ASP B 1 29 ? 2.75 -19.516 -0.569 1 98.69 29 ASP B N 1
ATOM 1641 C CA . ASP B 1 29 ? 3.803 -20.5 -0.35 1 98.69 29 ASP B CA 1
ATOM 1642 C C . ASP B 1 29 ? 4.477 -20.891 -1.665 1 98.69 29 ASP B C 1
ATOM 1644 O O . ASP B 1 29 ? 3.9 -21.625 -2.471 1 98.69 29 ASP B O 1
ATOM 1648 N N . VAL B 1 30 ? 5.715 -20.484 -1.779 1 98.56 30 VAL B N 1
ATOM 1649 C CA . VAL B 1 30 ? 6.438 -20.625 -3.039 1 98.56 30 VAL B CA 1
ATOM 1650 C C . VAL B 1 30 ? 6.688 -22.109 -3.32 1 98.56 30 VAL B C 1
ATOM 1652 O O . VAL B 1 30 ? 6.434 -22.594 -4.426 1 98.56 30 VAL B O 1
ATOM 1655 N N . ALA B 1 31 ? 7.137 -22.875 -2.371 1 98.75 31 ALA B N 1
ATOM 1656 C CA . ALA B 1 31 ? 7.438 -24.297 -2.555 1 98.75 31 ALA B CA 1
ATOM 1657 C C . ALA B 1 31 ? 6.172 -25.078 -2.889 1 98.75 31 ALA B C 1
ATOM 1659 O O . ALA B 1 31 ? 6.195 -25.969 -3.744 1 98.75 31 ALA B O 1
ATOM 1660 N N . ALA B 1 32 ? 5.074 -24.812 -2.223 1 98.75 32 ALA B N 1
ATOM 1661 C CA . ALA B 1 32 ? 3.818 -25.484 -2.527 1 98.75 32 ALA B CA 1
ATOM 1662 C C . ALA B 1 32 ? 3.4 -25.25 -3.975 1 98.75 32 ALA B C 1
ATOM 1664 O O . ALA B 1 32 ? 2.957 -26.172 -4.664 1 98.75 32 ALA B O 1
ATOM 1665 N N . PHE B 1 33 ? 3.512 -24.016 -4.422 1 98.62 33 PHE B N 1
ATOM 1666 C CA . PHE B 1 33 ? 3.111 -23.641 -5.77 1 98.62 33 PHE B CA 1
ATOM 1667 C C . PHE B 1 33 ? 3.969 -24.359 -6.809 1 98.62 33 PHE B C 1
ATOM 1669 O O . PHE B 1 33 ? 3.443 -24.938 -7.762 1 98.62 33 PHE B O 1
ATOM 1676 N N . LEU B 1 34 ? 5.305 -24.375 -6.621 1 98.5 34 LEU B N 1
ATOM 1677 C CA . LEU B 1 34 ? 6.246 -24.859 -7.625 1 98.5 34 LEU B CA 1
ATOM 1678 C C . LEU B 1 34 ? 6.395 -26.375 -7.547 1 98.5 34 LEU B C 1
ATOM 1680 O O . LEU B 1 34 ? 6.465 -27.047 -8.578 1 98.5 34 LEU B O 1
ATOM 1684 N N . ASP B 1 35 ? 6.434 -26.891 -6.359 1 98.56 35 ASP B N 1
ATOM 1685 C CA . ASP B 1 35 ? 6.816 -28.297 -6.18 1 98.56 35 ASP B CA 1
ATOM 1686 C C . ASP B 1 35 ? 5.586 -29.188 -6.043 1 98.56 35 ASP B C 1
ATOM 1688 O O . ASP B 1 35 ? 5.578 -30.328 -6.52 1 98.56 35 ASP B O 1
ATOM 1692 N N . SER B 1 36 ? 4.535 -28.734 -5.41 1 98.12 36 SER B N 1
ATOM 1693 C CA . SER B 1 36 ? 3.355 -29.547 -5.152 1 98.12 36 SER B CA 1
ATOM 1694 C C . SER B 1 36 ? 2.199 -29.156 -6.062 1 98.12 36 SER B C 1
ATOM 1696 O O . SER B 1 36 ? 1.139 -29.781 -6.039 1 98.12 36 SER B O 1
ATOM 1698 N N . HIS B 1 37 ? 2.318 -28.094 -6.832 1 97.62 37 HIS B N 1
ATOM 1699 C CA . HIS B 1 37 ? 1.295 -27.609 -7.746 1 97.62 37 HIS B CA 1
ATOM 1700 C C . HIS B 1 37 ? 0.008 -27.266 -7 1 97.62 37 HIS B C 1
ATOM 1702 O O . HIS B 1 37 ? -1.079 -27.688 -7.414 1 97.62 37 HIS B O 1
ATOM 1708 N N . VAL B 1 38 ? 0.282 -26.578 -5.91 1 98.12 38 VAL B N 1
ATOM 1709 C CA . VAL B 1 38 ? -0.815 -26.156 -5.043 1 98.12 38 VAL B CA 1
ATOM 1710 C C . VAL B 1 38 ? -0.702 -24.672 -4.758 1 98.12 38 VAL B C 1
ATOM 1712 O O . VAL B 1 38 ? 0.383 -24.172 -4.449 1 98.12 38 VAL B O 1
ATOM 1715 N N . LEU B 1 39 ? -1.794 -23.953 -4.988 1 98.31 39 LEU B N 1
ATOM 1716 C CA . LEU B 1 39 ? -1.865 -22.578 -4.488 1 98.31 39 LEU B CA 1
ATOM 1717 C C . LEU B 1 39 ? -2.207 -22.562 -3 1 98.31 39 LEU B C 1
ATOM 1719 O O . LEU B 1 39 ? -3.334 -22.875 -2.615 1 98.31 39 LEU B O 1
ATOM 1723 N N . ARG B 1 40 ? -1.192 -22.266 -2.24 1 98.25 40 ARG B N 1
ATOM 1724 C CA . ARG B 1 40 ? -1.369 -22.219 -0.792 1 98.25 40 ARG B CA 1
ATOM 1725 C C . ARG B 1 40 ? -1.062 -20.828 -0.243 1 98.25 40 ARG B C 1
ATOM 1727 O O . ARG B 1 40 ? 0.002 -20.266 -0.518 1 98.25 40 ARG B O 1
ATOM 1734 N N . ILE B 1 41 ? -2.018 -20.234 0.44 1 98.06 41 ILE B N 1
ATOM 1735 C CA . ILE B 1 41 ? -1.844 -18.953 1.119 1 98.06 41 ILE B CA 1
ATOM 1736 C C . ILE B 1 41 ? -1.735 -19.172 2.625 1 98.06 41 ILE B C 1
ATOM 1738 O O . ILE B 1 41 ? -2.621 -19.781 3.234 1 98.06 41 ILE B O 1
ATOM 1742 N N . MET B 1 42 ? -0.694 -18.672 3.186 1 96.31 42 MET B N 1
ATOM 1743 C CA . MET B 1 42 ? -0.417 -18.844 4.609 1 96.31 42 MET B CA 1
ATOM 1744 C C . MET B 1 42 ? -0.667 -17.531 5.363 1 96.31 42 MET B C 1
ATOM 1746 O O . MET B 1 42 ? -0.384 -16.453 4.848 1 96.31 42 MET B O 1
ATOM 1750 N N . GLU B 1 43 ? -1.173 -17.688 6.535 1 94.19 43 GLU B N 1
ATOM 1751 C CA . GLU B 1 43 ? -1.428 -16.547 7.406 1 94.19 43 GLU B CA 1
ATOM 1752 C C . GLU B 1 43 ? -0.464 -16.531 8.586 1 94.19 43 GLU B C 1
ATOM 1754 O O . GLU B 1 43 ? -0.157 -17.578 9.164 1 94.19 43 GLU B O 1
ATOM 1759 N N . TYR B 1 44 ? 0.079 -15.336 8.891 1 89.5 44 TYR B N 1
ATOM 1760 C CA . TYR B 1 44 ? 1.027 -15.195 9.992 1 89.5 44 TYR B CA 1
ATOM 1761 C C . TYR B 1 44 ? 0.468 -14.289 11.078 1 89.5 44 TYR B C 1
ATOM 1763 O O . TYR B 1 44 ? -0.127 -13.25 10.781 1 89.5 44 TYR B O 1
ATOM 1771 N N . LEU B 1 45 ? 0.543 -14.891 12.266 1 70.75 45 LEU B N 1
ATOM 1772 C CA . LEU B 1 45 ? 0.044 -14.211 13.453 1 70.75 45 LEU B CA 1
ATOM 1773 C C . LEU B 1 45 ? 1.164 -13.445 14.156 1 70.75 45 LEU B C 1
ATOM 1775 O O . LEU B 1 45 ? 2.32 -13.875 14.141 1 70.75 45 LEU B O 1
ATOM 1779 N N . SER B 1 46 ? 0.847 -12.172 14.562 1 57.53 46 SER B N 1
ATOM 1780 C CA . SER B 1 46 ? 1.801 -11.594 15.508 1 57.53 46 SER B CA 1
ATOM 1781 C C . SER B 1 46 ? 1.871 -12.406 16.797 1 57.53 46 SER B C 1
ATOM 1783 O O . SER B 1 46 ? 0.873 -12.992 17.219 1 57.53 46 SER B O 1
ATOM 1785 N N . SER B 1 47 ? 3.043 -13.086 17.062 1 51.75 47 SER B N 1
ATOM 1786 C CA . SER B 1 47 ? 3.217 -13.875 18.281 1 51.75 47 SER B CA 1
ATOM 1787 C C . SER B 1 47 ? 2.322 -13.367 19.406 1 51.75 47 SER B C 1
ATOM 1789 O O . SER B 1 47 ? 1.852 -14.148 20.234 1 51.75 47 SER B O 1
ATOM 1791 N N . SER B 1 48 ? 2.449 -12.164 19.734 1 47.56 48 SER B N 1
ATOM 1792 C CA . SER B 1 48 ? 1.757 -11.688 20.938 1 47.56 48 SER B CA 1
ATOM 1793 C C . SER B 1 48 ? 0.291 -11.391 20.641 1 47.56 48 SER B C 1
ATOM 1795 O O . SER B 1 48 ? -0.458 -10.992 21.531 1 47.56 48 SER B O 1
ATOM 1797 N N . GLN B 1 49 ? -0.293 -12.266 19.844 1 48.84 49 GLN B N 1
ATOM 1798 C CA . GLN B 1 49 ? -1.702 -12.07 19.531 1 48.84 49 GLN B CA 1
ATOM 1799 C C . GLN B 1 49 ? -2.029 -10.586 19.359 1 48.84 49 GLN B C 1
ATOM 1801 O O . GLN B 1 49 ? -3.199 -10.203 19.344 1 48.84 49 GLN B O 1
ATOM 1806 N N . ASP B 1 50 ? -1.066 -9.82 19.453 1 51.34 50 ASP B N 1
ATOM 1807 C CA . ASP B 1 50 ? -1.283 -8.383 19.375 1 51.34 50 ASP B CA 1
ATOM 1808 C C . ASP B 1 50 ? -1.436 -7.914 17.938 1 51.34 50 ASP B C 1
ATOM 1810 O O . ASP B 1 50 ? -0.479 -7.961 17.156 1 51.34 50 ASP B O 1
ATOM 1814 N N . PRO B 1 51 ? -2.629 -7.816 17.547 1 51 51 PRO B N 1
ATOM 1815 C CA . PRO B 1 51 ? -2.896 -7.297 16.203 1 51 51 PRO B CA 1
ATOM 1816 C C . PRO B 1 51 ? -2.07 -6.055 15.867 1 51 51 PRO B C 1
ATOM 1818 O O . PRO B 1 51 ? -2.055 -5.609 14.719 1 51 51 PRO B O 1
ATOM 1821 N N . LYS B 1 52 ? -1.271 -5.59 16.969 1 52.75 52 LYS B N 1
ATOM 1822 C CA . LYS B 1 52 ? -0.523 -4.34 16.891 1 52.75 52 LYS B CA 1
ATOM 1823 C C . LYS B 1 52 ? 0.876 -4.566 16.328 1 52.75 52 LYS B C 1
ATOM 1825 O O . LYS B 1 52 ? 1.652 -3.623 16.172 1 52.75 52 LYS B O 1
ATOM 1830 N N . GLN B 1 53 ? 1.1 -5.891 16.016 1 60.47 53 GLN B N 1
ATOM 1831 C CA . GLN B 1 53 ? 2.488 -6.223 15.719 1 60.47 53 GLN B CA 1
ATOM 1832 C C . GLN B 1 53 ? 2.836 -5.895 14.266 1 60.47 53 GLN B C 1
ATOM 1834 O O . GLN B 1 53 ? 2.021 -6.102 13.367 1 60.47 53 GLN B O 1
ATOM 1839 N N . ASP B 1 54 ? 3.961 -5.281 14.164 1 66.94 54 ASP B N 1
ATOM 1840 C CA . ASP B 1 54 ? 4.594 -4.992 12.883 1 66.94 54 ASP B CA 1
ATOM 1841 C C . ASP B 1 54 ? 5.293 -6.23 12.328 1 66.94 54 ASP B C 1
ATOM 1843 O O . ASP B 1 54 ? 5.508 -7.207 13.047 1 66.94 54 ASP B O 1
ATOM 1847 N N . LEU B 1 55 ? 5.465 -6.246 10.953 1 75.25 55 LEU B N 1
ATOM 1848 C CA . LEU B 1 55 ? 6.09 -7.363 10.258 1 75.25 55 LEU B CA 1
ATOM 1849 C C . LEU B 1 55 ? 7.402 -7.758 10.93 1 75.25 55 LEU B C 1
ATOM 1851 O O . LEU B 1 55 ? 7.777 -8.93 10.93 1 75.25 55 LEU B O 1
ATOM 1855 N N . SER B 1 56 ? 8.031 -6.707 11.594 1 67.69 56 SER B N 1
ATOM 1856 C CA . SER B 1 56 ? 9.312 -6.961 12.242 1 67.69 56 SER B CA 1
ATOM 1857 C C . SER B 1 56 ? 9.141 -7.805 13.5 1 67.69 56 SER B C 1
ATOM 1859 O O . SER B 1 56 ? 10.094 -8.422 13.977 1 67.69 56 SER B O 1
ATOM 1861 N N . GLN B 1 57 ? 7.961 -7.84 13.953 1 71.06 57 GLN B N 1
ATOM 1862 C CA . GLN B 1 57 ? 7.707 -8.57 15.188 1 71.06 57 GLN B CA 1
ATOM 1863 C C . GLN B 1 57 ? 7.125 -9.953 14.898 1 71.06 57 GLN B C 1
ATOM 1865 O O . GLN B 1 57 ? 6.816 -10.711 15.828 1 71.06 57 GLN B O 1
ATOM 1870 N N . ILE B 1 58 ? 6.902 -10.156 13.633 1 78.06 58 ILE B N 1
ATOM 1871 C CA . ILE B 1 58 ? 6.371 -11.438 13.195 1 78.06 58 ILE B CA 1
ATOM 1872 C C . ILE B 1 58 ? 7.469 -12.234 12.484 1 78.06 58 ILE B C 1
ATOM 1874 O O . ILE B 1 58 ? 8.258 -11.672 11.727 1 78.06 58 ILE B O 1
ATOM 1878 N N . SER B 1 59 ? 7.68 -13.461 12.875 1 81.56 59 SER B N 1
ATOM 1879 C CA . SER B 1 59 ? 8.656 -14.312 12.211 1 81.56 59 SER B CA 1
ATOM 1880 C C . SER B 1 59 ? 8.133 -14.812 10.867 1 81.56 59 SER B C 1
ATOM 1882 O O . SER B 1 59 ? 7.586 -15.906 10.773 1 81.56 59 SER B O 1
ATOM 1884 N N . VAL B 1 60 ? 8.25 -13.969 9.852 1 88.5 60 VAL B N 1
ATOM 1885 C CA . VAL B 1 60 ? 7.898 -14.367 8.492 1 88.5 60 VAL B CA 1
ATOM 1886 C C . VAL B 1 60 ? 9.156 -14.789 7.742 1 88.5 60 VAL B C 1
ATOM 1888 O O . VAL B 1 60 ? 10.18 -14.102 7.785 1 88.5 60 VAL B O 1
ATOM 1891 N N . PRO B 1 61 ? 9.156 -16 7.129 1 94.75 61 PRO B N 1
ATOM 1892 C CA . PRO B 1 61 ? 10.297 -16.359 6.285 1 94.75 61 PRO B CA 1
ATOM 1893 C C . PRO B 1 61 ? 10.594 -15.312 5.211 1 94.75 61 PRO B C 1
ATOM 1895 O O . PRO B 1 61 ? 9.758 -14.453 4.934 1 94.75 61 PRO B O 1
ATOM 1898 N N . PRO B 1 62 ? 11.867 -15.344 4.676 1 96.12 62 PRO B N 1
ATOM 1899 C CA . PRO B 1 62 ? 12.156 -14.414 3.58 1 96.12 62 PRO B CA 1
ATOM 1900 C C . PRO B 1 62 ? 11.109 -14.461 2.471 1 96.12 62 PRO B C 1
ATOM 1902 O O . PRO B 1 62 ? 10.648 -15.539 2.1 1 96.12 62 PRO B O 1
ATOM 1905 N N . TYR B 1 63 ? 10.773 -13.266 2.039 1 96.06 63 TYR B N 1
ATOM 1906 C CA . TYR B 1 63 ? 9.719 -13.219 1.032 1 96.06 63 TYR B CA 1
ATOM 1907 C C . TYR B 1 63 ? 10.031 -12.18 -0.034 1 96.06 63 TYR B C 1
ATOM 1909 O O . TYR B 1 63 ? 10.828 -11.266 0.197 1 96.06 63 TYR B O 1
ATOM 1917 N N . ALA B 1 64 ? 9.445 -12.438 -1.254 1 94.5 64 ALA B N 1
ATOM 1918 C CA . ALA B 1 64 ? 9.414 -11.453 -2.336 1 94.5 64 ALA B CA 1
ATOM 1919 C C . ALA B 1 64 ? 8.047 -10.781 -2.428 1 94.5 64 ALA B C 1
ATOM 1921 O O . ALA B 1 64 ? 7.051 -11.328 -1.954 1 94.5 64 ALA B O 1
ATOM 1922 N N . ALA B 1 65 ? 7.996 -9.586 -2.895 1 94.69 65 ALA B N 1
ATOM 1923 C CA . ALA B 1 65 ? 6.75 -8.883 -3.191 1 94.69 65 ALA B CA 1
ATOM 1924 C C . ALA B 1 65 ? 6.617 -8.609 -4.688 1 94.69 65 ALA B C 1
ATOM 1926 O O . ALA B 1 65 ? 7.621 -8.539 -5.402 1 94.69 65 ALA B O 1
ATOM 1927 N N . ILE B 1 66 ? 5.34 -8.516 -5.148 1 92.88 66 ILE B N 1
ATOM 1928 C CA . ILE B 1 66 ? 5.082 -8.227 -6.555 1 92.88 66 ILE B CA 1
ATOM 1929 C C . ILE B 1 66 ? 4.535 -6.812 -6.703 1 92.88 66 ILE B C 1
ATOM 1931 O O . ILE B 1 66 ? 3.688 -6.383 -5.914 1 92.88 66 ILE B O 1
ATOM 1935 N N . SER B 1 67 ? 5.125 -6.105 -7.594 1 88 67 SER B N 1
ATOM 1936 C CA . SER B 1 67 ? 4.547 -4.852 -8.062 1 88 67 SER B CA 1
ATOM 1937 C C . SER B 1 67 ? 4.168 -4.934 -9.539 1 88 67 SER B C 1
ATOM 1939 O O . SER B 1 67 ? 4.895 -5.527 -10.336 1 88 67 SER B O 1
ATOM 1941 N N . TYR B 1 68 ? 3.047 -4.395 -9.906 1 86.31 68 TYR B N 1
ATOM 1942 C CA . TYR B 1 68 ? 2.518 -4.465 -11.266 1 86.31 68 TYR B CA 1
ATOM 1943 C C . TYR B 1 68 ? 1.645 -3.254 -11.578 1 86.31 68 TYR B C 1
ATOM 1945 O O . TYR B 1 68 ? 1.156 -2.584 -10.664 1 86.31 68 TYR B O 1
ATOM 1953 N N . PRO B 1 69 ? 1.55 -3 -12.898 1 78.62 69 PRO B N 1
ATOM 1954 C CA . PRO B 1 69 ? 0.742 -1.83 -13.25 1 78.62 69 PRO B CA 1
ATOM 1955 C C . PRO B 1 69 ? -0.756 -2.078 -13.094 1 78.62 69 PRO B C 1
ATOM 1957 O O . PRO B 1 69 ? -1.191 -3.23 -13.023 1 78.62 69 PRO B O 1
ATOM 1960 N N . TRP B 1 70 ? -1.486 -1.065 -13.078 1 72.75 70 TRP B N 1
ATOM 1961 C CA . TRP B 1 70 ? -2.932 -1.153 -12.898 1 72.75 70 TRP B CA 1
ATOM 1962 C C . TRP B 1 70 ? -3.607 -1.68 -14.156 1 72.75 70 TRP B C 1
ATOM 1964 O O . TRP B 1 70 ? -4.73 -2.191 -14.102 1 72.75 70 TRP B O 1
ATOM 1974 N N . ARG B 1 71 ? -2.945 -1.54 -15.297 1 75.31 71 ARG B N 1
ATOM 1975 C CA . ARG B 1 71 ? -3.49 -2.105 -16.516 1 75.31 71 ARG B CA 1
ATOM 1976 C C . ARG B 1 71 ? -2.658 -3.293 -17 1 75.31 71 ARG B C 1
ATOM 1978 O O . ARG B 1 71 ? -1.45 -3.166 -17.203 1 75.31 71 ARG B O 1
ATOM 1985 N N . ASP B 1 72 ? -3.324 -4.281 -17.156 1 84.31 72 ASP B N 1
ATOM 1986 C CA . ASP B 1 72 ? -2.662 -5.5 -17.609 1 84.31 72 ASP B CA 1
ATOM 1987 C C . ASP B 1 72 ? -2.561 -5.539 -19.141 1 84.31 72 ASP B C 1
ATOM 1989 O O . ASP B 1 72 ? -3.49 -5.129 -19.844 1 84.31 72 ASP B O 1
ATOM 1993 N N . LEU B 1 73 ? -1.419 -6 -19.594 1 86.5 73 LEU B N 1
ATOM 1994 C CA . LEU B 1 73 ? -1.425 -6.445 -20.984 1 86.5 73 LEU B CA 1
ATOM 1995 C C . LEU B 1 73 ? -2.424 -7.582 -21.188 1 86.5 73 LEU B C 1
ATOM 1997 O O . LEU B 1 73 ? -2.535 -8.477 -20.344 1 86.5 73 LEU B O 1
ATOM 2001 N N . GLN B 1 74 ? -3.145 -7.438 -22.312 1 91.38 74 GLN B N 1
ATOM 2002 C CA . GLN B 1 74 ? -4.176 -8.438 -22.578 1 91.38 74 GLN B CA 1
ATOM 2003 C C . GLN B 1 74 ? -3.65 -9.539 -23.484 1 91.38 74 GLN B C 1
ATOM 2005 O O . GLN B 1 74 ? -2.688 -9.336 -24.219 1 91.38 74 GLN B O 1
ATOM 2010 N N . LEU B 1 75 ? -4.277 -10.68 -23.359 1 91.94 75 LEU B N 1
ATOM 2011 C CA . LEU B 1 75 ? -3.947 -11.789 -24.25 1 91.94 75 LEU B CA 1
ATOM 2012 C C . LEU B 1 75 ? -4.293 -11.438 -25.703 1 91.94 75 LEU B C 1
ATOM 2014 O O . LEU B 1 75 ? -5.227 -10.68 -25.953 1 91.94 75 LEU B O 1
ATOM 2018 N N . LEU B 1 76 ? -3.439 -12 -26.594 1 87.31 76 LEU B N 1
ATOM 2019 C CA . LEU B 1 76 ? -3.766 -11.844 -28.016 1 87.31 76 LEU B CA 1
ATOM 2020 C C . LEU B 1 76 ? -5.035 -12.617 -28.359 1 87.31 76 LEU B C 1
ATOM 2022 O O . LEU B 1 76 ? -5.414 -13.547 -27.656 1 87.31 76 LEU B O 1
ATOM 2026 N N . GLU B 1 77 ? -5.59 -12.18 -29.406 1 89.62 77 GLU B N 1
ATOM 2027 C CA . GLU B 1 77 ? -6.816 -12.828 -29.859 1 89.62 77 GLU B CA 1
ATOM 2028 C C . GLU B 1 77 ? -6.613 -14.336 -30.016 1 89.62 77 GLU B C 1
ATOM 2030 O O . GLU B 1 77 ? -5.617 -14.773 -30.594 1 89.62 77 GLU B O 1
ATOM 2035 N N . GLY B 1 78 ? -7.504 -15.125 -29.453 1 89.94 78 GLY B N 1
ATOM 2036 C CA . GLY B 1 78 ? -7.457 -16.578 -29.609 1 89.94 78 GLY B CA 1
ATOM 2037 C C . GLY B 1 78 ? -6.562 -17.25 -28.594 1 89.94 78 GLY B C 1
ATOM 2038 O O . GLY B 1 78 ? -6.484 -18.484 -28.547 1 89.94 78 GLY B O 1
ATOM 2039 N N . GLN B 1 79 ? -5.84 -16.453 -27.828 1 90.88 79 GLN B N 1
ATOM 2040 C CA . GLN B 1 79 ? -4.945 -17.031 -26.828 1 90.88 79 GLN B CA 1
ATOM 2041 C C . GLN B 1 79 ? -5.652 -17.188 -25.484 1 90.88 79 GLN B C 1
ATOM 2043 O O . GLN B 1 79 ? -6.566 -16.422 -25.156 1 90.88 79 GLN B O 1
ATOM 2048 N N . SER B 1 80 ? -5.305 -18.328 -24.859 1 90.69 80 SER B N 1
ATOM 2049 C CA . SER B 1 80 ? -5.797 -18.578 -23.516 1 90.69 80 SER B CA 1
ATOM 2050 C C . SER B 1 80 ? -4.668 -19.031 -22.594 1 90.69 80 SER B C 1
ATOM 2052 O O . SER B 1 80 ? -3.656 -19.562 -23.047 1 90.69 80 SER B O 1
ATOM 2054 N N . THR B 1 81 ? -4.793 -18.688 -21.375 1 91.88 81 THR B N 1
ATOM 2055 C CA . THR B 1 81 ? -3.865 -19.141 -20.328 1 91.88 81 THR B CA 1
ATOM 2056 C C . THR B 1 81 ? -4.617 -19.484 -19.047 1 91.88 81 THR B C 1
ATOM 2058 O O . THR B 1 81 ? -5.645 -18.891 -18.75 1 91.88 81 THR B O 1
ATOM 2061 N N . PRO B 1 82 ? -4.238 -20.656 -18.453 1 95.25 82 PRO B N 1
ATOM 2062 C CA . PRO B 1 82 ? -4.879 -20.906 -17.156 1 95.25 82 PRO B CA 1
ATOM 2063 C C . PRO B 1 82 ? -4.82 -19.703 -16.219 1 95.25 82 PRO B C 1
ATOM 2065 O O . PRO B 1 82 ? -3.744 -19.141 -16 1 95.25 82 PRO B O 1
ATOM 2068 N N . SER B 1 83 ? -5.973 -19.234 -15.781 1 97.19 83 SER B N 1
ATOM 2069 C CA . SER B 1 83 ? -6.074 -18.062 -14.922 1 97.19 83 SER B CA 1
ATOM 2070 C C . SER B 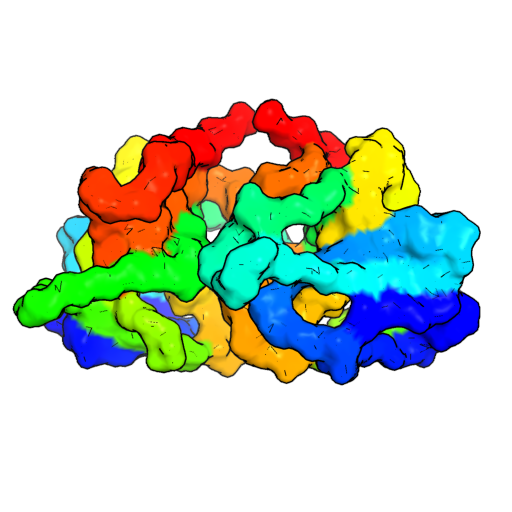1 83 ? -7.195 -18.219 -13.898 1 97.19 83 SER B C 1
ATOM 2072 O O . SER B 1 83 ? -7.992 -19.156 -13.984 1 97.19 83 SER B O 1
ATOM 2074 N N . PHE B 1 84 ? -7.234 -17.406 -12.922 1 97.56 84 PHE B N 1
ATOM 2075 C CA . PHE B 1 84 ? -8.289 -17.422 -11.914 1 97.56 84 PHE B CA 1
ATOM 2076 C C . PHE B 1 84 ? -8.578 -16 -11.422 1 97.56 84 PHE B C 1
ATOM 2078 O O . PHE B 1 84 ? -7.762 -15.102 -11.602 1 97.56 84 PHE B O 1
ATOM 2085 N N . SER B 1 85 ? -9.758 -15.852 -10.883 1 96.94 85 SER B N 1
ATOM 2086 C CA . SER B 1 85 ? -10.172 -14.594 -10.266 1 96.94 85 SER B CA 1
ATOM 2087 C C . SER B 1 85 ? -10.25 -14.727 -8.75 1 96.94 85 SER B C 1
ATOM 2089 O O . SER B 1 85 ? -10.234 -15.836 -8.219 1 96.94 85 SER B O 1
ATOM 2091 N N . VAL B 1 86 ? -10.203 -13.594 -8.109 1 96.31 86 VAL B N 1
ATOM 2092 C CA . VAL B 1 86 ? -10.234 -13.578 -6.648 1 96.31 86 VAL B CA 1
ATOM 2093 C C . VAL B 1 86 ? -11.547 -12.953 -6.168 1 96.31 86 VAL B C 1
ATOM 2095 O O . VAL B 1 86 ? -11.93 -11.875 -6.629 1 96.31 86 VAL B O 1
ATOM 2098 N N . SER B 1 87 ? -12.18 -13.656 -5.242 1 95.25 87 SER B N 1
ATOM 2099 C CA . SER B 1 87 ? -13.406 -13.117 -4.668 1 95.25 87 SER B CA 1
ATOM 2100 C C . SER B 1 87 ? -13.195 -11.711 -4.125 1 95.25 87 SER B C 1
ATOM 2102 O O . SER B 1 87 ? -12.211 -11.453 -3.432 1 95.25 87 SER B O 1
ATOM 2104 N N . GLY B 1 88 ? -14.109 -10.766 -4.516 1 92.38 88 GLY B N 1
ATOM 2105 C CA . GLY B 1 88 ? -13.992 -9.383 -4.07 1 92.38 88 GLY B CA 1
ATOM 2106 C C . GLY B 1 88 ? -13.273 -8.5 -5.066 1 92.38 88 GLY B C 1
ATOM 2107 O O . GLY B 1 88 ? -13.266 -7.273 -4.922 1 92.38 88 GLY B O 1
ATOM 2108 N N . ALA B 1 89 ? -12.617 -9.094 -6.035 1 92.44 89 ALA B N 1
ATOM 2109 C CA . ALA B 1 89 ? -11.922 -8.359 -7.086 1 92.44 89 ALA B CA 1
ATOM 2110 C C . ALA B 1 89 ? -12.289 -8.891 -8.469 1 92.44 89 ALA B C 1
ATOM 2112 O O . ALA B 1 89 ? -11.422 -9.023 -9.336 1 92.44 89 ALA B O 1
ATOM 2113 N N . LEU B 1 90 ? -13.523 -9.18 -8.625 1 91.69 90 LEU B N 1
ATOM 2114 C CA . LEU B 1 90 ? -13.984 -9.789 -9.875 1 91.69 90 LEU B CA 1
ATOM 2115 C C . LEU B 1 90 ? -13.953 -8.781 -11.016 1 91.69 90 LEU B C 1
ATOM 2117 O O . LEU B 1 90 ? -14 -9.156 -12.188 1 91.69 90 LEU B O 1
ATOM 2121 N N . HIS B 1 91 ? -13.875 -7.523 -10.703 1 87.31 91 HIS B N 1
ATOM 2122 C CA . HIS B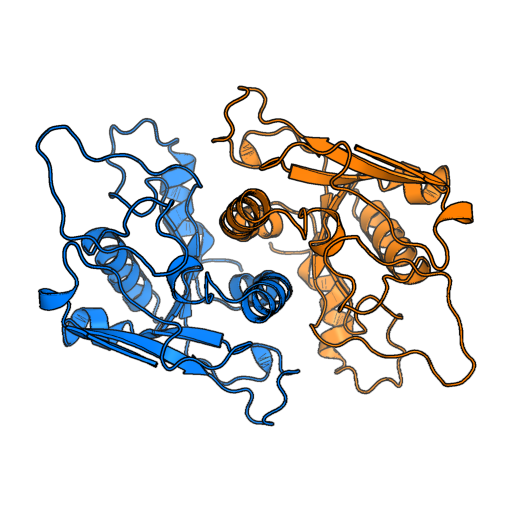 1 91 ? -13.797 -6.48 -11.719 1 87.31 91 HIS B CA 1
ATOM 2123 C C . HIS B 1 91 ? -12.391 -6.379 -12.305 1 87.31 91 HIS B C 1
ATOM 2125 O O . HIS B 1 91 ? -12.188 -5.754 -13.344 1 87.31 91 HIS B O 1
ATOM 2131 N N . ALA B 1 92 ? -11.438 -6.934 -11.609 1 89.88 92 ALA B N 1
ATOM 2132 C CA . ALA B 1 92 ? -10.055 -6.934 -12.094 1 89.88 92 ALA B CA 1
ATOM 2133 C C . ALA B 1 92 ? -9.82 -8.07 -13.078 1 89.88 92 ALA B C 1
ATOM 2135 O O . ALA B 1 92 ? -10.555 -9.062 -13.078 1 89.88 92 ALA B O 1
ATOM 2136 N N . ASP B 1 93 ? -8.844 -7.941 -13.875 1 93 93 ASP B N 1
ATOM 2137 C CA . ASP B 1 93 ? -8.453 -9.023 -14.773 1 93 93 ASP B CA 1
ATOM 2138 C C . ASP B 1 93 ? -7.996 -10.25 -13.984 1 93 93 ASP B C 1
ATOM 2140 O O . ASP B 1 93 ? -7.484 -10.125 -12.875 1 93 93 ASP B O 1
ATOM 2144 N N . PRO B 1 94 ? -8.188 -11.406 -14.602 1 95.75 94 PRO B N 1
ATOM 2145 C CA . PRO B 1 94 ? -7.762 -12.625 -13.914 1 95.75 94 PRO B CA 1
ATOM 2146 C C . PRO B 1 94 ? -6.242 -12.719 -13.758 1 95.75 94 PRO B C 1
ATOM 2148 O O . PRO B 1 94 ? -5.504 -12.062 -14.5 1 95.75 94 PRO B O 1
ATOM 2151 N N . ILE B 1 95 ? -5.797 -13.492 -12.742 1 97.12 95 ILE B N 1
ATOM 2152 C CA . ILE B 1 95 ? -4.379 -13.719 -12.492 1 97.12 95 ILE B CA 1
ATOM 2153 C C . ILE B 1 95 ? -3.914 -14.961 -13.242 1 97.12 95 ILE B C 1
ATOM 2155 O O . ILE B 1 95 ? -4.465 -16.047 -13.055 1 97.12 95 ILE B O 1
ATOM 2159 N N . SER B 1 96 ? -2.943 -14.789 -14.109 1 96.62 96 SER B N 1
ATOM 2160 C CA . SER B 1 96 ? -2.375 -15.898 -14.867 1 96.62 96 SER B CA 1
ATOM 2161 C C . SER B 1 96 ? -1.542 -16.812 -13.969 1 96.62 96 SER B C 1
ATOM 2163 O O . SER B 1 96 ? -0.68 -16.344 -13.227 1 96.62 96 SER B O 1
ATOM 2165 N N . VAL B 1 97 ? -1.785 -18.109 -14.109 1 96.88 97 VAL B N 1
ATOM 2166 C CA . VAL B 1 97 ? -0.99 -19.094 -13.391 1 96.88 97 VAL B CA 1
ATOM 2167 C C . VAL B 1 97 ? 0.466 -19.031 -13.852 1 96.88 97 VAL B C 1
ATOM 2169 O O . VAL B 1 97 ? 1.385 -19.172 -13.039 1 96.88 97 VAL B O 1
ATOM 2172 N N . ASN B 1 98 ? 0.685 -18.734 -15.109 1 93.94 98 ASN B N 1
ATOM 2173 C CA . ASN B 1 98 ? 2.033 -18.641 -15.656 1 93.94 98 ASN B CA 1
ATOM 2174 C C . ASN B 1 98 ? 2.791 -17.438 -15.078 1 93.94 98 ASN B C 1
ATOM 2176 O O . ASN B 1 98 ? 3.99 -17.531 -14.805 1 93.94 98 ASN B O 1
ATOM 2180 N N . VAL B 1 99 ? 2.148 -16.344 -14.906 1 93.62 99 VAL B N 1
ATOM 2181 C CA . VAL B 1 99 ? 2.775 -15.172 -14.32 1 93.62 99 VAL B CA 1
ATOM 2182 C C . VAL B 1 99 ? 3.16 -15.453 -12.867 1 93.62 99 VAL B C 1
ATOM 2184 O O . VAL B 1 99 ? 4.281 -15.156 -12.445 1 93.62 99 VAL B O 1
ATOM 2187 N N . LEU B 1 100 ? 2.25 -16.094 -12.125 1 96.19 100 LEU B N 1
ATOM 2188 C CA . LEU B 1 100 ? 2.531 -16.438 -10.734 1 96.19 100 LEU B CA 1
ATOM 2189 C C . LEU B 1 100 ? 3.67 -17.438 -10.641 1 96.19 100 LEU B C 1
ATOM 2191 O O . LEU B 1 100 ? 4.496 -17.359 -9.727 1 96.19 100 LEU B O 1
ATOM 2195 N N . ARG B 1 101 ? 3.684 -18.344 -11.617 1 96.38 101 ARG B N 1
ATOM 2196 C CA . ARG B 1 101 ? 4.777 -19.312 -11.648 1 96.38 101 ARG B CA 1
ATOM 2197 C C . ARG B 1 101 ? 6.117 -18.609 -11.852 1 96.38 101 ARG B C 1
ATOM 2199 O O . ARG B 1 101 ? 7.094 -18.906 -11.156 1 96.38 101 ARG B O 1
ATOM 2206 N N . THR B 1 102 ? 6.152 -17.719 -12.781 1 94.38 102 THR B N 1
ATOM 2207 C CA . THR B 1 102 ? 7.367 -16.953 -13.047 1 94.38 102 THR B CA 1
ATOM 2208 C C . THR B 1 102 ? 7.801 -16.188 -11.812 1 94.38 102 THR B C 1
ATOM 2210 O O . THR B 1 102 ? 8.984 -16.156 -11.469 1 94.38 102 THR B O 1
ATOM 2213 N N . ALA B 1 103 ? 6.867 -15.578 -11.102 1 94.81 103 ALA B N 1
ATOM 2214 C CA . ALA B 1 103 ? 7.16 -14.836 -9.875 1 94.81 103 ALA B CA 1
ATOM 2215 C C . ALA B 1 103 ? 7.727 -15.766 -8.805 1 94.81 103 ALA B C 1
ATOM 2217 O O . ALA B 1 103 ? 8.695 -15.422 -8.125 1 94.81 103 ALA B O 1
ATOM 2218 N N . CYS B 1 104 ? 7.133 -16.969 -8.695 1 96.44 104 CYS B N 1
ATOM 2219 C CA . CYS B 1 104 ? 7.582 -17.922 -7.688 1 96.44 104 CYS B CA 1
ATOM 2220 C C . CYS B 1 104 ? 8.977 -18.438 -8.008 1 96.44 104 CYS B C 1
ATOM 2222 O O . CYS B 1 104 ? 9.805 -18.594 -7.109 1 96.44 104 CYS B O 1
ATOM 2224 N N . VAL B 1 105 ? 9.242 -18.703 -9.258 1 96.38 105 VAL B N 1
ATOM 2225 C CA . VAL B 1 105 ? 10.57 -19.141 -9.664 1 96.38 105 VAL B CA 1
ATOM 2226 C C . VAL B 1 105 ? 11.594 -18.062 -9.312 1 96.38 105 VAL B C 1
ATOM 2228 O O . VAL B 1 105 ? 12.648 -18.359 -8.742 1 96.38 105 VAL B O 1
ATOM 2231 N N . ALA B 1 106 ? 11.297 -16.828 -9.633 1 92.88 106 ALA B N 1
ATOM 2232 C CA . ALA B 1 106 ? 12.188 -15.711 -9.32 1 92.88 106 ALA B CA 1
ATOM 2233 C C . ALA B 1 106 ? 12.383 -15.578 -7.809 1 92.88 106 ALA B C 1
ATOM 2235 O O . ALA B 1 106 ? 13.508 -15.398 -7.336 1 92.88 106 ALA B O 1
ATOM 2236 N N . ALA B 1 107 ? 11.258 -15.68 -7.078 1 94.25 107 ALA B N 1
ATOM 2237 C CA . ALA B 1 107 ? 11.336 -15.594 -5.621 1 94.25 107 ALA B CA 1
ATOM 2238 C C . ALA B 1 107 ? 12.273 -16.656 -5.055 1 94.25 107 ALA B C 1
ATOM 2240 O O . ALA B 1 107 ? 13.156 -16.344 -4.246 1 94.25 107 ALA B O 1
ATOM 2241 N N . ARG B 1 108 ? 12.125 -17.859 -5.535 1 95.75 108 ARG B N 1
ATOM 2242 C CA . ARG B 1 108 ? 12.969 -18.953 -5.074 1 95.75 108 ARG B CA 1
ATOM 2243 C C . ARG B 1 108 ? 14.438 -18.688 -5.402 1 95.75 108 ARG B C 1
ATOM 2245 O O . ARG B 1 108 ? 15.32 -18.969 -4.586 1 95.75 108 ARG B O 1
ATOM 2252 N N . ALA B 1 109 ? 14.672 -18.141 -6.574 1 93.75 109 ALA B N 1
ATOM 2253 C CA . ALA B 1 109 ? 16.031 -17.844 -6.996 1 93.75 109 ALA B CA 1
ATOM 2254 C C . ALA B 1 109 ? 16.672 -16.812 -6.062 1 93.75 109 ALA B C 1
ATOM 2256 O O . ALA B 1 109 ? 17.891 -16.828 -5.863 1 93.75 109 ALA B O 1
ATOM 2257 N N . TYR B 1 110 ? 15.891 -15.984 -5.445 1 92.44 110 TYR B N 1
ATOM 2258 C CA . TYR B 1 110 ? 16.391 -14.969 -4.523 1 92.44 110 TYR B CA 1
ATOM 2259 C C . TYR B 1 110 ? 16.375 -15.477 -3.086 1 92.44 110 TYR B C 1
ATOM 2261 O O . TYR B 1 110 ? 16.562 -14.703 -2.145 1 92.44 110 TYR B O 1
ATOM 2269 N N . GLY B 1 111 ? 16.016 -16.688 -2.928 1 95.75 111 GLY B N 1
ATOM 2270 C CA . GLY B 1 111 ? 16.047 -17.297 -1.604 1 95.75 111 GLY B CA 1
ATOM 2271 C C . GLY B 1 111 ? 14.773 -17.031 -0.809 1 95.75 111 GLY B C 1
ATOM 2272 O O . GLY B 1 111 ? 14.773 -17.156 0.418 1 95.75 111 GLY B O 1
ATOM 2273 N N . CYS B 1 112 ? 13.727 -16.641 -1.441 1 97.06 112 CYS B N 1
ATOM 2274 C CA . CYS B 1 112 ? 12.461 -16.328 -0.773 1 97.06 112 CYS B CA 1
ATOM 2275 C C . CYS B 1 112 ? 11.57 -17.562 -0.706 1 97.06 112 CYS B C 1
ATOM 2277 O O . CYS B 1 112 ? 11.375 -18.25 -1.711 1 97.06 112 CYS B O 1
ATOM 2279 N N . GLU B 1 113 ? 10.984 -17.797 0.455 1 98.56 113 GLU B N 1
ATOM 2280 C CA . GLU B 1 113 ? 10.062 -18.906 0.664 1 98.56 113 GLU B CA 1
ATOM 2281 C C . GLU B 1 113 ? 8.617 -18.484 0.453 1 98.56 113 GLU B C 1
ATOM 2283 O O . GLU B 1 113 ? 7.742 -19.312 0.223 1 98.56 113 GLU B O 1
ATOM 2288 N N . MET B 1 114 ? 8.422 -17.172 0.568 1 98.38 114 MET B N 1
ATOM 2289 C CA . MET B 1 114 ? 7.07 -16.609 0.51 1 98.38 114 MET B CA 1
ATOM 2290 C C . MET B 1 114 ? 6.973 -15.523 -0.553 1 98.38 114 MET B C 1
ATOM 2292 O O . MET B 1 114 ? 7.988 -14.961 -0.966 1 98.38 114 MET B O 1
ATOM 2296 N N . LEU B 1 115 ? 5.738 -15.305 -1.04 1 97.69 115 LEU B N 1
ATOM 2297 C CA . LEU B 1 115 ? 5.461 -14.266 -2.031 1 97.69 115 LEU B CA 1
ATOM 2298 C C . LEU B 1 115 ? 4.25 -13.438 -1.623 1 97.69 115 LEU B C 1
ATOM 2300 O O . LEU B 1 115 ? 3.199 -13.984 -1.284 1 97.69 115 LEU B O 1
ATOM 2304 N N . TRP B 1 116 ? 4.449 -12.172 -1.615 1 97.44 116 TRP B N 1
ATOM 2305 C CA . TRP B 1 116 ? 3.35 -11.258 -1.307 1 97.44 116 TRP B CA 1
ATOM 2306 C C . TRP B 1 116 ? 2.791 -10.633 -2.578 1 97.44 116 TRP B C 1
ATOM 2308 O O . TRP B 1 116 ? 3.545 -10.117 -3.406 1 97.44 116 TRP B O 1
ATOM 2318 N N . LEU B 1 117 ? 1.528 -10.727 -2.781 1 96.88 117 LEU B N 1
ATOM 2319 C CA . LEU B 1 117 ? 0.751 -10.086 -3.838 1 96.88 117 LEU B CA 1
ATOM 2320 C C . LEU B 1 117 ? -0.551 -9.516 -3.285 1 96.88 117 LEU B C 1
ATOM 2322 O O . LEU B 1 117 ? -1.359 -10.25 -2.709 1 96.88 117 LEU B O 1
ATOM 2326 N N . ASP B 1 118 ? -0.807 -8.25 -3.482 1 95.25 118 ASP B N 1
ATOM 2327 C CA . ASP B 1 118 ? -1.937 -7.57 -2.854 1 95.25 118 ASP B CA 1
ATOM 2328 C C . ASP B 1 118 ? -3.252 -8.273 -3.182 1 95.25 118 ASP B C 1
ATOM 2330 O O . ASP B 1 118 ? -4.078 -8.5 -2.295 1 95.25 118 ASP B O 1
ATOM 2334 N N . ARG B 1 119 ? -3.453 -8.727 -4.391 1 95.12 119 ARG B N 1
ATOM 2335 C CA . ARG B 1 119 ? -4.703 -9.336 -4.824 1 95.12 119 ARG B CA 1
ATOM 2336 C C . ARG B 1 119 ? -4.98 -10.625 -4.055 1 95.12 119 ARG B C 1
ATOM 2338 O O . ARG B 1 119 ? -6.141 -10.992 -3.85 1 95.12 119 ARG B O 1
ATOM 2345 N N . LEU B 1 120 ? -3.945 -11.25 -3.605 1 96.5 120 LEU B N 1
ATOM 2346 C CA . LEU B 1 120 ? -4.086 -12.547 -2.949 1 96.5 120 LEU B CA 1
ATOM 2347 C C . LEU B 1 120 ? -3.959 -12.406 -1.436 1 96.5 120 LEU B C 1
ATOM 2349 O O . LEU B 1 120 ? -4.594 -13.148 -0.684 1 96.5 120 LEU B O 1
ATOM 2353 N N . CYS B 1 121 ? -3.164 -11.445 -1.017 1 96.88 121 CYS B N 1
ATOM 2354 C CA . CYS B 1 121 ? -2.746 -11.406 0.381 1 96.88 121 CYS B CA 1
ATOM 2355 C C . CYS B 1 121 ? -3.582 -10.414 1.176 1 96.88 121 CYS B C 1
ATOM 2357 O O . CYS B 1 121 ? -3.521 -10.383 2.406 1 96.88 121 CYS B O 1
ATOM 2359 N N . ILE B 1 122 ? -4.246 -9.586 0.487 1 95.81 122 ILE B N 1
ATOM 2360 C CA . ILE B 1 122 ? -5.219 -8.688 1.102 1 95.81 122 ILE B CA 1
ATOM 2361 C C . ILE B 1 122 ? -6.633 -9.211 0.867 1 95.81 122 ILE B C 1
ATOM 2363 O O . ILE B 1 122 ? -6.984 -9.594 -0.253 1 95.81 122 ILE B O 1
ATOM 2367 N N . LEU B 1 123 ? -7.453 -9.305 1.892 1 95.75 123 LEU B N 1
ATOM 2368 C CA . LEU B 1 123 ? -8.844 -9.719 1.723 1 95.75 123 LEU B CA 1
ATOM 2369 C C . LEU B 1 123 ? -9.648 -8.625 1.028 1 95.75 123 LEU B C 1
ATOM 2371 O O . LEU B 1 123 ? -10.039 -7.637 1.657 1 95.75 123 LEU B O 1
ATOM 2375 N N . GLN B 1 124 ? -10.008 -8.836 -0.202 1 92.56 124 GLN B N 1
ATOM 2376 C CA . GLN B 1 124 ? -10.531 -7.82 -1.106 1 92.56 124 GLN B CA 1
ATOM 2377 C C . GLN B 1 124 ? -11.945 -7.414 -0.716 1 92.56 124 GLN B C 1
ATOM 2379 O O . GLN B 1 124 ? -12.398 -6.316 -1.053 1 92.56 124 GLN B O 1
ATOM 2384 N N . ASN B 1 125 ? -12.594 -8.273 0.034 1 89.81 125 ASN B N 1
ATOM 2385 C CA . ASN B 1 125 ? -13.969 -8 0.425 1 89.81 125 ASN B CA 1
ATOM 2386 C C . ASN B 1 125 ? -14.062 -7.574 1.888 1 89.81 125 ASN B C 1
ATOM 2388 O O . ASN B 1 125 ? -15.156 -7.527 2.457 1 89.81 125 ASN B O 1
ATOM 2392 N N . HIS B 1 126 ? -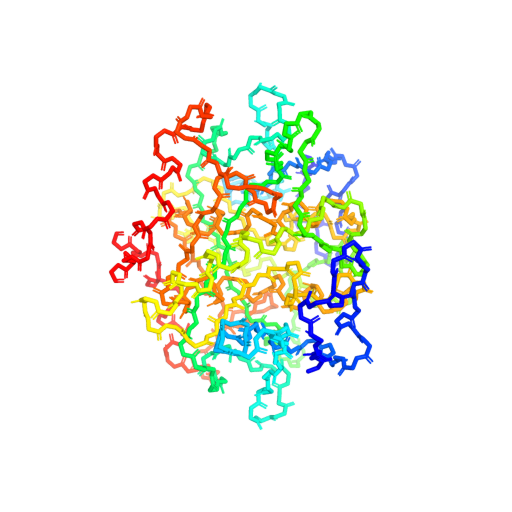12.977 -7.273 2.475 1 91.75 126 HIS B N 1
ATOM 2393 C CA . HIS B 1 126 ? -12.938 -6.93 3.891 1 91.75 126 HIS B CA 1
ATOM 2394 C C . HIS B 1 126 ? -12.312 -5.555 4.105 1 91.75 126 HIS B C 1
ATOM 2396 O O . HIS B 1 126 ? -11.086 -5.41 4.086 1 91.75 126 HIS B O 1
ATOM 2402 N N . LYS B 1 127 ? -13.156 -4.605 4.469 1 88.25 127 LYS B N 1
ATOM 2403 C CA . LYS B 1 127 ? -12.727 -3.213 4.594 1 88.25 127 LYS B CA 1
ATOM 2404 C C . LYS B 1 127 ? -11.672 -3.057 5.688 1 88.25 127 LYS B C 1
ATOM 2406 O O . LYS B 1 127 ? -10.648 -2.4 5.477 1 88.25 127 LYS B O 1
ATOM 2411 N N . ALA B 1 128 ? -11.953 -3.648 6.844 1 86.88 128 ALA B N 1
ATOM 2412 C CA . ALA B 1 128 ? -11.023 -3.523 7.961 1 86.88 128 ALA B CA 1
ATOM 2413 C C . ALA B 1 128 ? -9.664 -4.113 7.609 1 86.88 128 ALA B C 1
ATOM 2415 O O . ALA B 1 128 ? -8.625 -3.533 7.941 1 86.88 128 ALA B O 1
ATOM 2416 N N . ASP B 1 129 ? -9.688 -5.27 6.918 1 90.19 129 ASP B N 1
ATOM 2417 C CA . ASP B 1 129 ? -8.438 -5.898 6.504 1 90.19 129 ASP B CA 1
ATOM 2418 C C . ASP B 1 129 ? -7.688 -5.02 5.508 1 90.19 129 ASP B C 1
ATOM 2420 O O . ASP B 1 129 ? -6.477 -4.82 5.633 1 90.19 129 ASP B O 1
ATOM 2424 N N . LYS B 1 130 ? -8.398 -4.496 4.551 1 90.94 130 LYS B N 1
ATOM 2425 C CA . LYS B 1 130 ? -7.781 -3.658 3.525 1 90.94 130 LYS B CA 1
ATOM 2426 C C . LYS B 1 130 ? -7.117 -2.432 4.145 1 90.94 130 LYS B C 1
ATOM 2428 O O . LYS B 1 130 ? -5.965 -2.123 3.838 1 90.94 130 LYS B O 1
ATOM 2433 N N . ASN B 1 131 ? -7.789 -1.774 5.07 1 87 131 ASN B N 1
ATOM 2434 C CA . ASN B 1 131 ? -7.246 -0.595 5.734 1 87 131 ASN B CA 1
ATOM 2435 C C . ASN B 1 131 ? -6.004 -0.938 6.555 1 87 131 ASN B C 1
ATOM 2437 O O . ASN B 1 131 ? -5.012 -0.206 6.523 1 87 131 ASN B O 1
ATOM 2441 N N . TRP B 1 132 ? -6.168 -2.049 7.199 1 86.81 132 TRP B N 1
ATOM 2442 C CA . TRP B 1 132 ? -5.07 -2.52 8.039 1 86.81 132 TRP B CA 1
ATOM 2443 C C . TRP B 1 132 ? -3.838 -2.828 7.191 1 86.81 132 TRP B C 1
ATOM 2445 O O . TRP B 1 132 ? -2.719 -2.459 7.555 1 86.81 132 TRP B O 1
ATOM 2455 N N . GLN B 1 133 ? -4.012 -3.449 6.023 1 89.62 133 GLN B N 1
ATOM 2456 C CA . GLN B 1 133 ? -2.914 -3.809 5.129 1 89.62 133 GLN B CA 1
ATOM 2457 C C . GLN B 1 133 ? -2.287 -2.568 4.5 1 89.62 133 GLN B C 1
ATOM 2459 O O . GLN B 1 133 ? -1.062 -2.455 4.422 1 89.62 133 GLN B O 1
ATOM 2464 N N . ILE B 1 134 ? -3.096 -1.625 4.074 1 90.06 134 ILE B N 1
ATOM 2465 C CA . ILE B 1 134 ? -2.623 -0.401 3.438 1 90.06 134 ILE B CA 1
ATOM 2466 C C . ILE B 1 134 ? -1.639 0.315 4.359 1 90.06 134 ILE B C 1
ATOM 2468 O O . ILE B 1 134 ? -0.563 0.736 3.924 1 90.06 134 ILE B O 1
ATOM 2472 N N . ARG B 1 135 ? -1.918 0.344 5.656 1 84.5 135 ARG B N 1
ATOM 2473 C CA . ARG B 1 135 ? -1.099 1.055 6.633 1 84.5 135 ARG B CA 1
ATOM 2474 C C . ARG B 1 135 ? 0.243 0.359 6.832 1 84.5 135 ARG B C 1
ATOM 2476 O O . ARG B 1 135 ? 1.209 0.979 7.285 1 84.5 135 ARG B O 1
ATOM 2483 N N . ARG B 1 136 ? 0.26 -0.863 6.387 1 86.19 136 ARG B N 1
ATOM 2484 C CA . ARG B 1 136 ? 1.458 -1.655 6.652 1 86.19 136 ARG B CA 1
ATOM 2485 C C . ARG B 1 136 ? 2.223 -1.936 5.363 1 86.19 136 ARG B C 1
ATOM 2487 O O . ARG B 1 136 ? 3.236 -2.639 5.375 1 86.19 136 ARG B O 1
ATOM 2494 N N . MET B 1 137 ? 1.781 -1.336 4.27 1 88.81 137 MET B N 1
ATOM 2495 C CA . MET B 1 137 ? 2.355 -1.688 2.975 1 88.81 137 MET B CA 1
ATOM 2496 C C . MET B 1 137 ? 3.775 -1.147 2.842 1 88.81 137 MET B C 1
ATOM 2498 O O . MET B 1 137 ? 4.617 -1.756 2.18 1 88.81 137 MET B O 1
ATOM 2502 N N . PHE B 1 138 ? 4.082 -0.086 3.512 1 85.38 138 PHE B N 1
ATOM 2503 C CA . PHE B 1 138 ? 5.469 0.369 3.49 1 85.38 138 PHE B CA 1
ATOM 2504 C C . PHE B 1 138 ? 6.395 -0.688 4.082 1 85.38 138 PHE B C 1
ATOM 2506 O O . PHE B 1 138 ? 7.445 -0.992 3.51 1 85.38 138 PHE B O 1
ATOM 2513 N N . GLN B 1 139 ? 5.98 -1.216 5.23 1 84.06 139 GLN B N 1
ATOM 2514 C CA . GLN B 1 139 ? 6.793 -2.23 5.887 1 84.06 139 GLN B CA 1
ATOM 2515 C C . GLN B 1 139 ? 6.934 -3.477 5.016 1 84.06 139 GLN B C 1
ATOM 2517 O O . GLN B 1 139 ? 7.992 -4.105 4.988 1 84.06 139 GLN B O 1
ATOM 2522 N N . ILE B 1 140 ? 5.855 -3.838 4.305 1 89.31 140 ILE B N 1
ATOM 2523 C CA . ILE B 1 140 ? 5.859 -5.004 3.426 1 89.31 140 ILE B CA 1
ATOM 2524 C C . ILE B 1 140 ? 6.902 -4.816 2.326 1 89.31 140 ILE B C 1
ATOM 2526 O O . ILE B 1 140 ? 7.738 -5.691 2.098 1 89.31 140 ILE B O 1
ATOM 2530 N N . TYR B 1 141 ? 6.934 -3.643 1.758 1 86.5 141 TYR B N 1
ATOM 2531 C CA . TYR B 1 141 ? 7.852 -3.391 0.651 1 86.5 141 TYR B CA 1
ATOM 2532 C C . TYR B 1 141 ? 9.266 -3.143 1.159 1 86.5 141 TYR B C 1
ATOM 2534 O O . TYR B 1 141 ? 10.242 -3.5 0.496 1 86.5 141 TYR B O 1
ATOM 2542 N N . LYS B 1 142 ? 9.398 -2.633 2.336 1 82.75 142 LYS B N 1
ATOM 2543 C CA . LYS B 1 142 ? 10.695 -2.346 2.932 1 82.75 142 LYS B CA 1
ATOM 2544 C C . LYS B 1 142 ? 11.391 -3.627 3.389 1 82.75 142 LYS B C 1
ATOM 2546 O O . LYS B 1 142 ? 12.609 -3.76 3.262 1 82.75 142 LYS B O 1
ATOM 2551 N N . SER B 1 143 ? 10.609 -4.566 3.854 1 85.94 143 SER B N 1
ATOM 2552 C CA . SER B 1 143 ? 11.172 -5.73 4.531 1 85.94 143 SER B CA 1
ATOM 2553 C C . SER B 1 143 ? 11.328 -6.906 3.568 1 85.94 143 SER B C 1
ATOM 2555 O O . SER B 1 143 ? 11.961 -7.906 3.902 1 85.94 143 SER B O 1
ATOM 2557 N N . CYS B 1 144 ? 10.727 -6.746 2.379 1 90.06 144 CYS B N 1
ATOM 2558 C CA . CYS B 1 144 ? 10.867 -7.863 1.452 1 90.06 144 CYS B CA 1
ATOM 2559 C C . CYS B 1 144 ? 12.305 -7.992 0.964 1 90.06 144 CYS B C 1
ATOM 2561 O O . CYS B 1 144 ? 13.047 -7.008 0.938 1 90.06 144 CYS B O 1
ATOM 2563 N N . THR B 1 145 ? 12.727 -9.188 0.675 1 89.81 145 THR B N 1
ATOM 2564 C CA . THR B 1 145 ? 14.055 -9.445 0.127 1 89.81 145 THR B CA 1
ATOM 2565 C C . THR B 1 145 ? 14.211 -8.789 -1.243 1 89.81 145 THR B C 1
ATOM 2567 O O . THR B 1 145 ? 15.25 -8.211 -1.547 1 89.81 145 THR B O 1
ATOM 2570 N N . VAL B 1 146 ? 13.172 -8.914 -2.02 1 88.5 146 VAL B N 1
ATOM 2571 C CA . VAL B 1 146 ? 13.156 -8.367 -3.373 1 88.5 146 VAL B CA 1
ATOM 2572 C C . VAL B 1 146 ? 11.719 -8.062 -3.789 1 88.5 146 VAL B C 1
ATOM 2574 O O . VAL B 1 146 ? 10.797 -8.789 -3.426 1 88.5 146 VAL B O 1
ATOM 2577 N N . CYS B 1 147 ? 11.547 -6.938 -4.445 1 88.94 147 CYS B N 1
ATOM 2578 C CA . CYS B 1 147 ? 10.273 -6.641 -5.094 1 88.94 147 CYS B CA 1
ATOM 2579 C C . CYS B 1 147 ? 10.344 -6.934 -6.586 1 88.94 147 CYS B C 1
ATOM 2581 O O . CYS B 1 147 ? 11.164 -6.355 -7.301 1 88.94 147 CYS B O 1
ATOM 2583 N N . LEU B 1 148 ? 9.508 -7.82 -7.07 1 89 148 LEU B N 1
ATOM 2584 C CA . LEU B 1 148 ? 9.453 -8.234 -8.469 1 89 148 LEU B CA 1
ATOM 2585 C C . LEU B 1 148 ? 8.453 -7.395 -9.25 1 89 148 LEU B C 1
ATOM 2587 O O . LEU B 1 148 ? 7.258 -7.414 -8.953 1 89 148 LEU B O 1
ATOM 2591 N N . ALA B 1 149 ? 8.977 -6.656 -10.242 1 86.56 149 ALA B N 1
ATOM 2592 C CA . ALA B 1 149 ? 8.094 -5.848 -11.086 1 86.56 149 ALA B CA 1
ATOM 2593 C C . ALA B 1 149 ? 7.641 -6.633 -12.312 1 86.56 149 ALA B C 1
ATOM 2595 O O . ALA B 1 149 ? 8.461 -7.246 -13 1 86.56 149 ALA B O 1
ATOM 2596 N N . PHE B 1 150 ? 6.41 -6.688 -12.531 1 87.56 150 PHE B N 1
ATOM 2597 C CA . PHE B 1 150 ? 5.82 -7.309 -13.711 1 87.56 150 PHE B CA 1
ATOM 2598 C C . PHE B 1 150 ? 5.137 -6.262 -14.586 1 87.56 150 PHE B C 1
ATOM 2600 O O . PHE B 1 150 ? 3.943 -6.004 -14.43 1 87.56 150 PHE B O 1
ATOM 2607 N N . PRO B 1 151 ? 5.855 -5.746 -15.609 1 81 151 PRO B N 1
ATOM 2608 C CA . PRO B 1 151 ? 5.336 -4.621 -16.391 1 81 151 PRO B CA 1
ATOM 2609 C C . PRO B 1 151 ? 4.117 -5.004 -17.234 1 81 151 PRO B C 1
ATOM 2611 O O . PRO B 1 151 ? 3.336 -4.133 -17.625 1 81 151 PRO B O 1
ATOM 2614 N N . GLY B 1 152 ? 3.975 -6.266 -17.516 1 83.88 152 GLY B N 1
ATOM 2615 C CA . GLY B 1 152 ? 2.816 -6.703 -18.266 1 83.88 152 GLY B CA 1
ATOM 2616 C C . GLY B 1 152 ? 1.584 -6.918 -17.422 1 83.88 152 GLY B C 1
ATOM 2617 O O . GLY B 1 152 ? 0.505 -7.215 -17.938 1 83.88 152 GLY B O 1
ATOM 2618 N N . GLY B 1 153 ? 1.728 -6.785 -16.125 1 89.06 153 GLY B N 1
ATOM 2619 C CA . GLY B 1 153 ? 0.632 -7.078 -15.211 1 89.06 153 GLY B CA 1
ATOM 2620 C C . GLY B 1 153 ? 0.537 -8.547 -14.844 1 89.06 153 GLY B C 1
ATOM 2621 O O . GLY B 1 153 ? 1.55 -9.25 -14.789 1 89.06 153 GLY B O 1
ATOM 2622 N N . LEU B 1 154 ? -0.726 -8.961 -14.531 1 93.75 154 LEU B N 1
ATOM 2623 C CA . LEU B 1 154 ? -0.897 -10.305 -13.984 1 93.75 154 LEU B CA 1
ATOM 2624 C C . LEU B 1 154 ? -1.604 -11.211 -14.984 1 93.75 154 LEU B C 1
ATOM 2626 O O . LEU B 1 154 ? -1.809 -12.398 -14.711 1 93.75 154 LEU B O 1
ATOM 2630 N N . VAL B 1 155 ? -1.915 -10.641 -16.203 1 94.62 155 VAL B N 1
ATOM 2631 C CA . VAL B 1 155 ? -2.648 -11.414 -17.188 1 94.62 155 VAL B CA 1
ATOM 2632 C C . VAL B 1 155 ? -1.669 -12.211 -18.047 1 94.62 155 VAL B C 1
ATOM 2634 O O . VAL B 1 155 ? -1.931 -13.367 -18.391 1 94.62 155 VAL B O 1
ATOM 2637 N N . ARG B 1 156 ? -0.625 -11.523 -18.391 1 91.62 156 ARG B N 1
ATOM 2638 C CA . ARG B 1 156 ? 0.411 -12.195 -19.172 1 91.62 156 ARG B CA 1
ATOM 2639 C C . ARG B 1 156 ? 1.764 -11.516 -18.984 1 91.62 156 ARG B C 1
ATOM 2641 O O . ARG B 1 156 ? 1.828 -10.352 -18.594 1 91.62 156 ARG B O 1
ATOM 2648 N N . LEU B 1 157 ? 2.762 -12.297 -19.297 1 88.25 157 LEU B N 1
ATOM 2649 C CA . LEU B 1 157 ? 4.109 -11.734 -19.281 1 88.25 157 LEU B CA 1
ATOM 2650 C C . LEU B 1 157 ? 4.32 -10.797 -20.469 1 88.25 157 LEU B C 1
ATOM 2652 O O . LEU B 1 157 ? 3.83 -11.055 -21.578 1 88.25 157 LEU B O 1
ATOM 2656 N N . ALA B 1 158 ? 5.016 -9.773 -20.234 1 82.94 158 ALA B N 1
ATOM 2657 C CA . ALA B 1 158 ? 5.367 -8.859 -21.312 1 82.94 158 ALA B CA 1
ATOM 2658 C C . ALA B 1 158 ? 6.383 -9.492 -22.266 1 82.94 158 ALA B C 1
ATOM 2660 O O . ALA B 1 158 ? 7.301 -10.188 -21.812 1 82.94 158 ALA B O 1
ATOM 2661 N N . ARG B 1 159 ? 6.137 -9.281 -23.547 1 76.81 159 ARG B N 1
ATOM 2662 C CA . ARG B 1 159 ? 7.082 -9.711 -24.562 1 76.81 159 ARG B CA 1
ATOM 2663 C C . ARG B 1 15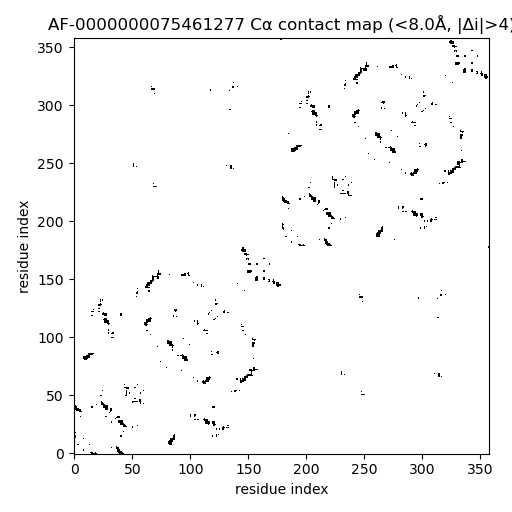9 ? 8.039 -8.578 -24.938 1 76.81 159 ARG B C 1
ATOM 2665 O O . ARG B 1 159 ? 7.785 -7.414 -24.625 1 76.81 159 ARG B O 1
ATOM 2672 N N . LEU B 1 160 ? 9.164 -8.977 -25.484 1 68.38 160 LEU B N 1
ATOM 2673 C CA . LEU B 1 160 ? 10.172 -8 -25.875 1 68.38 160 LEU B CA 1
ATOM 2674 C C . LEU B 1 160 ? 9.578 -6.941 -26.797 1 68.38 160 LEU B C 1
ATOM 2676 O O . LEU B 1 160 ? 9.961 -5.773 -26.734 1 68.38 160 LEU B O 1
ATOM 2680 N N . ASP B 1 161 ? 8.695 -7.246 -27.562 1 65.44 161 ASP B N 1
ATOM 2681 C CA . ASP B 1 161 ? 8.125 -6.332 -28.547 1 65.44 161 ASP B CA 1
ATOM 2682 C C . ASP B 1 161 ? 6.973 -5.531 -27.938 1 65.44 161 ASP B C 1
ATOM 2684 O O . ASP B 1 161 ? 6.383 -4.68 -28.609 1 65.44 161 ASP B O 1
ATOM 2688 N N . ASP B 1 162 ? 6.723 -5.918 -26.812 1 66.81 162 ASP B N 1
ATOM 2689 C CA . ASP B 1 162 ? 5.672 -5.129 -26.172 1 66.81 162 ASP B CA 1
ATOM 2690 C C . ASP B 1 162 ? 6.188 -3.746 -25.781 1 66.81 162 ASP B C 1
ATOM 2692 O O . ASP B 1 162 ? 7.371 -3.578 -25.484 1 66.81 162 ASP B O 1
ATOM 2696 N N . SER B 1 163 ? 5.637 -2.59 -26.219 1 55.97 163 SER B N 1
ATOM 2697 C CA . SER B 1 163 ? 6.012 -1.218 -25.875 1 55.97 163 SER B CA 1
ATOM 2698 C C . SER B 1 163 ? 6.234 -1.052 -24.391 1 55.97 163 SER B C 1
ATOM 2700 O O . SER B 1 163 ? 5.387 -0.499 -23.688 1 55.97 163 SER B O 1
ATOM 2702 N N . THR B 1 164 ? 6.656 -2.16 -23.812 1 53.78 164 THR B N 1
ATOM 2703 C CA . THR B 1 164 ? 7.004 -1.851 -22.422 1 53.78 164 THR B CA 1
ATOM 2704 C C . THR B 1 164 ? 8.367 -1.171 -22.344 1 53.78 164 THR B C 1
ATOM 2706 O O . THR B 1 164 ? 9.227 -1.394 -23.203 1 53.78 164 THR B O 1
ATOM 2709 N N . THR B 1 165 ? 8.516 0.041 -21.875 1 46.09 165 THR B N 1
ATOM 2710 C CA . THR B 1 165 ? 9.836 0.668 -21.875 1 46.09 165 THR B CA 1
ATOM 2711 C C . THR B 1 165 ? 10.875 -0.274 -21.281 1 46.09 165 THR B C 1
ATOM 2713 O O . THR B 1 165 ? 10.547 -1.143 -20.469 1 46.09 165 THR B O 1
ATOM 2716 N N . TRP B 1 166 ? 12.039 -0.357 -22 1 41.06 166 TRP B N 1
ATOM 2717 C CA . TRP B 1 166 ? 13.195 -1.111 -21.531 1 41.06 166 TRP B CA 1
ATOM 2718 C C . TRP B 1 166 ? 13.328 -1.021 -20.016 1 41.06 166 TRP B C 1
ATOM 2720 O O . TRP B 1 166 ? 13.617 -2.016 -19.344 1 41.06 166 TRP B O 1
ATOM 2730 N N . LEU B 1 167 ? 13.25 0.092 -19.516 1 42.12 167 LEU B N 1
ATOM 2731 C CA . LEU B 1 167 ? 13.422 0.41 -18.109 1 42.12 16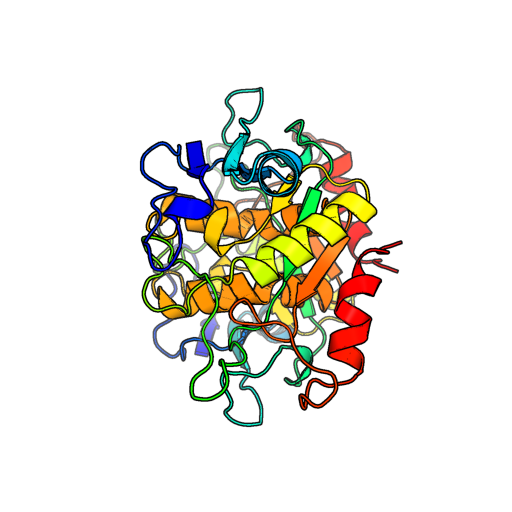7 LEU B CA 1
ATOM 2732 C C . LEU B 1 167 ? 12.414 -0.344 -17.25 1 42.12 167 LEU B C 1
ATOM 2734 O O . LEU B 1 167 ? 12.727 -0.777 -16.141 1 42.12 167 LEU B O 1
ATOM 2738 N N . ASP B 1 168 ? 11.328 -0.587 -17.812 1 45.06 168 ASP B N 1
ATOM 2739 C CA . ASP B 1 168 ? 10.281 -1.309 -17.094 1 45.06 168 ASP B CA 1
ATOM 2740 C C . ASP B 1 168 ? 10.664 -2.773 -16.891 1 45.06 168 ASP B C 1
ATOM 2742 O O . ASP B 1 168 ? 10.305 -3.375 -15.875 1 45.06 168 ASP B O 1
ATOM 2746 N N . ARG B 1 169 ? 11.25 -3.291 -17.906 1 41 169 ARG B N 1
ATOM 2747 C CA . ARG B 1 169 ? 11.648 -4.691 -17.891 1 41 169 ARG B CA 1
ATOM 2748 C C . ARG B 1 169 ? 12.852 -4.906 -16.969 1 41 169 ARG B C 1
ATOM 2750 O O . ARG B 1 169 ? 12.953 -5.934 -16.297 1 41 169 ARG B O 1
ATOM 2757 N N . VAL B 1 170 ? 13.898 -4.043 -17.234 1 40.59 170 VAL B N 1
ATOM 2758 C CA . VAL B 1 170 ? 15.102 -4.188 -16.422 1 40.59 170 VAL B CA 1
ATOM 2759 C C . VAL B 1 170 ? 14.758 -3.984 -14.953 1 40.59 170 VAL B C 1
ATOM 2761 O O . VAL B 1 170 ? 15.328 -4.645 -14.078 1 40.59 170 VAL B O 1
ATOM 2764 N N . TRP B 1 171 ? 13.898 -3.1 -14.695 1 41.78 171 TRP B N 1
ATOM 2765 C CA . TRP B 1 171 ? 13.562 -2.717 -13.328 1 41.78 171 TRP B CA 1
ATOM 2766 C C . TRP B 1 171 ? 12.828 -3.848 -12.617 1 41.78 171 TRP B C 1
ATOM 2768 O O . TRP B 1 171 ? 12.555 -3.758 -11.414 1 41.78 171 TRP B O 1
ATOM 2778 N N . THR B 1 172 ? 12.125 -4.703 -13.344 1 42.88 172 THR B N 1
ATOM 2779 C CA . THR B 1 172 ? 11.547 -5.805 -12.586 1 42.88 172 THR B CA 1
ATOM 2780 C C . THR B 1 172 ? 12.57 -6.379 -11.609 1 42.88 172 THR B C 1
ATOM 2782 O O . THR B 1 172 ? 12.258 -6.617 -10.438 1 42.88 172 THR B O 1
ATOM 2785 N N . LEU B 1 173 ? 13.688 -6.938 -12.141 1 39.59 173 LEU B N 1
ATOM 2786 C CA . LEU B 1 173 ? 14.68 -7.668 -11.359 1 39.59 173 LEU B CA 1
ATOM 2787 C C . LEU B 1 173 ? 15.461 -6.727 -10.445 1 39.59 173 LEU B C 1
ATOM 2789 O O . LEU B 1 173 ? 15.797 -7.09 -9.32 1 39.59 173 LEU B O 1
ATOM 2793 N N . GLN B 1 174 ? 15.883 -5.617 -10.938 1 37.53 174 GLN B N 1
ATOM 2794 C CA . GLN B 1 174 ? 16.891 -4.828 -10.227 1 37.53 174 GLN B CA 1
ATOM 2795 C C . GLN B 1 174 ? 16.359 -4.336 -8.883 1 37.53 174 GLN B C 1
ATOM 2797 O O . GLN B 1 174 ? 17.125 -3.982 -7.992 1 37.53 174 GLN B O 1
ATOM 2802 N N . GLU B 1 175 ? 15.227 -3.936 -8.859 1 40.81 175 GLU B N 1
ATOM 2803 C CA . GLU B 1 175 ? 14.922 -3.178 -7.652 1 40.81 175 GLU B CA 1
ATOM 2804 C C . GLU B 1 175 ? 15.055 -4.051 -6.406 1 40.81 175 GLU B C 1
ATOM 2806 O O . GLU B 1 175 ? 14.742 -3.611 -5.297 1 40.81 175 GLU B O 1
ATOM 2811 N N . ALA B 1 176 ? 15.227 -5.203 -6.465 1 34.34 176 ALA B N 1
ATOM 2812 C CA . ALA B 1 176 ? 15.648 -6.062 -5.355 1 34.34 176 ALA B CA 1
ATOM 2813 C C . ALA B 1 176 ? 16.75 -5.402 -4.535 1 34.34 176 ALA B C 1
ATOM 2815 O O . ALA B 1 176 ? 16.906 -5.699 -3.35 1 34.34 176 ALA B O 1
ATOM 2816 N N . VAL B 1 177 ? 17.828 -4.926 -5.172 1 29.89 177 VAL B N 1
ATOM 2817 C CA . VAL B 1 177 ? 19.016 -4.578 -4.414 1 29.89 177 VAL B CA 1
ATOM 2818 C C . VAL B 1 177 ? 18.766 -3.303 -3.611 1 29.89 177 VAL B C 1
ATOM 2820 O O . VAL B 1 177 ? 18.828 -2.197 -4.156 1 29.89 177 VAL B O 1
ATOM 2823 N N . ALA B 1 178 ? 17.734 -2.986 -3.143 1 29.08 178 ALA B N 1
ATOM 2824 C CA . ALA B 1 178 ? 17.922 -1.876 -2.217 1 29.08 178 ALA B CA 1
ATOM 2825 C C . ALA B 1 178 ? 19.109 -2.141 -1.292 1 29.08 178 ALA B C 1
ATOM 2827 O O . ALA B 1 178 ? 19.234 -3.225 -0.718 1 29.08 178 ALA B O 1
ATOM 2828 N N . PRO B 1 179 ? 20.219 -1.217 -1.619 1 29.56 179 PRO B N 1
ATOM 2829 C CA . PRO B 1 179 ? 21.359 -1.452 -0.737 1 29.56 179 PRO B CA 1
ATOM 2830 C C . PRO B 1 179 ? 20.953 -1.689 0.714 1 29.56 179 PRO B C 1
ATOM 2832 O O . PRO B 1 179 ? 19.906 -1.201 1.151 1 29.56 179 PRO B O 1
#

Radius of gyration: 20.35 Å; Cα contacts (8 Å, |Δi|>4): 741; chains: 2; bounding box: 38×59×60 Å

Foldseek 3Di:
DDKAALVPAFPEEDELPPPDDALWWKWWFLCCCAPVRITDIDTWAQVVNPSPDAPVSTPDFAEEEEDEDQDAAADDPPDDAGWHHYPLPPVGDTAGSVLVNVVSVLGVVLVHRTYDDCRNGARNNDPRRNVSCVVRVVVVCVRHLYYAYQHNGRNDGDDPPRPPPPCRVVVRGPRSPPD/DDKAALVPAFPEEDELPPPDDALWWKWWFLCCCAPVRITDIDTWAQVVNPSPDAPVSTPDFAEEEEDEDQDAAADDPPDDAGWHHYPLPPVGDTAGSVLVNVVSVLGVVLVHRTYDDCRNGARNNDPRRNVSCVVRVVVVCVRHQYYAYQHNGRNDGDDPPRPPPPCRVVVRGPVNPPD

Solvent-accessible surface area (backbone atoms only — not comparable to full-atom values): 19408 Å² total; per-residue (Å²): 73,38,78,42,50,53,90,68,39,51,80,29,73,44,62,57,60,80,61,48,66,77,59,49,52,37,28,34,36,30,61,41,40,74,74,66,41,22,50,29,38,45,73,49,68,35,77,77,71,37,76,73,52,50,76,87,63,25,95,65,73,51,22,21,32,59,42,40,50,92,56,52,43,74,76,57,91,94,59,82,69,59,21,27,36,38,58,63,44,70,88,50,80,44,42,18,52,65,42,52,48,52,51,37,54,52,22,46,75,72,64,19,52,25,36,36,39,65,82,73,35,37,45,60,74,35,69,69,24,41,56,51,46,61,51,40,43,62,57,53,66,67,68,31,62,27,45,42,42,31,69,15,23,44,50,34,76,65,51,91,83,41,92,59,58,66,66,46,60,56,44,9,67,54,56,27,66,64,120,73,39,77,42,50,52,88,67,37,51,80,31,74,44,62,59,59,80,62,46,67,76,60,48,51,36,29,34,37,32,59,40,40,75,75,67,42,21,51,31,38,45,72,48,66,36,76,79,72,37,77,74,52,50,75,88,63,25,95,67,72,50,23,21,32,59,42,40,50,91,55,52,44,72,75,58,89,94,58,82,71,60,22,27,35,39,57,64,42,72,88,50,80,45,41,18,51,64,43,52,48,52,50,38,54,51,24,45,74,73,66,19,52,25,36,36,39,67,82,72,37,36,45,62,73,34,69,70,23,41,55,50,47,61,49,40,42,63,58,54,66,68,68,30,63,28,45,40,41,32,70,14,23,44,50,33,75,65,53,91,83,41,92,57,57,68,66,46,62,57,44,9,67,53,58,26,66,64,119

Sequence (358 aa):
ILSTPLSEIGDSVIYPDRLATSCRFRFLDVAAFLDSHVLRIMEYLSSSQDPKQDLSQISVPPYAAISYPWRDLQLLEGQSTPSFSVSGALHADPISVNVLRTACVAARAYGCEMLWLDRLCILQNHKADKNWQIRRMFQIYKSCTVCLAFPGGLVRLARLDDSTTWLDRVWTLQEAVAPILSTPLSEIGDSVIYPDRLATSCRFRFLDVAAFLDSHVLRIMEYLSSSQDPKQDLSQISVPPYAAISYPWRDLQLLEGQSTPSFSVSGALHADPISVNVLRTACVAARAYGCEMLWLDRLCILQNHKADKNWQIRRMFQIYKSCTVCLAFPGGLVRLARLDDSTTWLDRVWTLQEAVAP

Organism: Phanerochaete carnosa (strain HHB-10118-sp) (NCBI:txid650164)

InterPro domains:
  IPR010730 Heterokaryon incompatibility [PF06985] (63-149)

pLDDT: mean 84.42, std 17.71, range [29.08, 98.75]

Nearest PDB structures (foldseek):
  1rq7-assembly1_A  TM=2.971E-01  e=4.906E+00  Mycobacterium tuberculosis
  1rq7-assembly1_A  TM=2.972E-01  e=3.231E+00  Mycobacterium tuberculosis
  2q1x-assembly1_A  TM=2.951E-01  e=8.863E+00  Mycobacterium tuberculosis H37Rv

Secondary structure (DSSP, 8-state):
-EEEEGGGTTTEEE-TTSSPPSS-EEEEEHHHHHHS-EEEEEEE--TTS-TT--GGGS-PPPEEEEE--SSPPPPPTT----EEEETT-TTSPPEEHHHHHHHHHHHHHTT-SEEE-HHHHS-TT-HHHHHHHHHHHHHHHHHSSEEEE-TTTTTSPPPTTS---HHHHHHHHHTT---/-EEEEGGGTTTEEE-TTSSPPSS-EEEEEHHHHHHS-EEEEEEE--TTS-TT--GGGS-PPPEEEEE--SSPPPPPTT----EEEETT-TTSPPEEHHHHHHHHHHHHHTT-SEEE-HHHHS-TT-HHHHHHHHHHHHHHHHHSSEEEE-TTTTTSPPPTTSS--HHHHHHHHHTT---